Protein AF-W6LGM9-F1 (afdb_monomer_lite)

Sequence (268 aa):
MAEPGPEGAREWGLVGFRFLKLSLGVCRRLAGLRYAAGEWDAGLLSFPPSPCLLLSGIDFQHGKLFAKIGLHVCLGCLSTLDLAQCGLGDDGLIQLAAALEKASVGSPLQICDLLLAANNFGDVKNKSWGALSFLCKALRAPRAPHLRVLDLSHNRFISLRPICALVEMVSSTLRELNLSNISIPERAQEQVLLLTAVMHRQEHRCPTSSGGAQSSSETFPAFEYLDLKAVTDPDERIALPRELSMWLHNQTAIHFVQYLLHTEEGRH

Radius of gyration: 21.05 Å; chains: 1; bounding box: 46×63×75 Å

Secondary structure (DSSP, 8-state):
------------SEEE--S----HHHHHHHHTS--------S-SS--PPP-EEE-TT---TTTHHHHHHTTHHHHTT-SEEE-TT---HHHHHHHHHHHHHHHTSSS-----EEE-TTS----TTS--TTHHHHHHHHTSTTT-TT--EEE-TT-SB--SHHHHHHHHSTT----EEE-TTEE--S-HHHHHHHHHHHHHHHHTT---S----------PPPPSEEEEEEEE-GGG-----HHHHHHHHT-SSEEEEEEE--------

Foldseek 3Di:
DDDDDPPDLDADLEDADELDADDLVRLLVVLVSDHCPDPDDPDDDDDRNQREYHDENYACPLLVSVLSSLNLSPQQRHQYYHHANHLNELVNLQSVLVSLQSNLVPHAGNYAEYHHHQNQYDPVVDVCLCSVVSNLVSCACVRHLRHAYDHHHNHAEHELVSVLVSLLRLRRLHQYYHHHHYEYPDALVSVLSSLVSLVVLQVLQDPPPDDDDDDPRPRHDHHQAAAHAYEDEPVRPHPHDPVSVVVVVPDPRHHHHYHYPPPPPDDD

Structure (mmCIF, N/CA/C/O backbone):
data_AF-W6LGM9-F1
#
_entry.id   AF-W6LGM9-F1
#
loop_
_atom_site.group_PDB
_atom_site.id
_atom_site.type_symbol
_atom_site.label_atom_id
_atom_site.label_alt_id
_atom_site.label_comp_id
_atom_site.label_asym_id
_atom_site.label_entity_id
_atom_site.label_seq_id
_atom_site.pdbx_PDB_ins_code
_atom_site.Cartn_x
_atom_site.Cartn_y
_atom_site.Cartn_z
_atom_site.occupancy
_atom_site.B_iso_or_equiv
_atom_site.auth_seq_id
_atom_site.auth_comp_id
_atom_site.auth_asym_id
_atom_site.auth_atom_id
_atom_site.pdbx_PDB_model_num
ATOM 1 N N . MET A 1 1 ? 19.126 -1.998 -48.798 1.00 37.53 1 MET A N 1
ATOM 2 C CA . MET A 1 1 ? 18.971 -2.530 -47.429 1.00 37.53 1 MET A CA 1
ATOM 3 C C . MET A 1 1 ? 18.110 -1.534 -46.686 1.00 37.53 1 MET A C 1
ATOM 5 O O . MET A 1 1 ? 18.575 -0.431 -46.443 1.00 37.53 1 MET A O 1
ATOM 9 N N . ALA A 1 2 ? 16.831 -1.856 -46.497 1.00 32.03 2 ALA A N 1
ATOM 10 C CA . ALA A 1 2 ? 15.920 -1.033 -45.713 1.00 32.03 2 ALA A CA 1
ATOM 11 C C . ALA A 1 2 ? 16.239 -1.253 -44.232 1.00 32.03 2 ALA A C 1
ATOM 13 O O . ALA A 1 2 ? 16.423 -2.400 -43.819 1.00 32.03 2 ALA A O 1
ATOM 14 N N . GLU A 1 3 ? 16.357 -0.173 -43.464 1.00 31.41 3 GLU A N 1
ATOM 15 C CA . GLU A 1 3 ? 16.446 -0.282 -42.012 1.00 31.41 3 GLU A CA 1
ATOM 16 C C . GLU A 1 3 ? 15.159 -0.920 -41.471 1.00 31.41 3 GLU A C 1
ATOM 18 O O . GLU A 1 3 ? 14.072 -0.600 -41.965 1.00 31.41 3 GLU A O 1
ATOM 23 N N . PRO A 1 4 ? 15.247 -1.831 -40.487 1.00 37.00 4 PRO A N 1
ATOM 24 C CA . PRO A 1 4 ? 14.059 -2.332 -39.822 1.00 37.00 4 PRO A CA 1
ATOM 25 C C . PRO A 1 4 ? 13.396 -1.154 -39.102 1.00 37.00 4 PRO A C 1
ATOM 27 O O . PRO A 1 4 ? 13.955 -0.591 -38.161 1.00 37.00 4 PRO A O 1
ATOM 30 N N . GLY A 1 5 ? 12.210 -0.757 -39.571 1.00 39.84 5 GLY A N 1
ATOM 31 C CA . GLY A 1 5 ? 11.354 0.175 -38.841 1.00 39.84 5 GLY A CA 1
ATOM 32 C C . GLY A 1 5 ? 11.030 -0.374 -37.444 1.00 39.84 5 GLY A C 1
ATOM 33 O O . GLY A 1 5 ? 11.219 -1.568 -37.202 1.00 39.84 5 GLY A O 1
ATOM 34 N N . PRO A 1 6 ? 10.557 0.464 -36.503 1.00 44.81 6 PRO A N 1
ATOM 35 C CA . PRO A 1 6 ? 10.202 0.033 -35.154 1.00 44.81 6 PRO A CA 1
ATOM 36 C C . PRO A 1 6 ? 8.968 -0.882 -35.201 1.00 44.81 6 PRO A C 1
ATOM 38 O O . PRO A 1 6 ? 7.837 -0.464 -34.966 1.00 44.81 6 PRO A O 1
ATOM 41 N N . GLU A 1 7 ? 9.181 -2.147 -35.549 1.00 39.81 7 GLU A N 1
ATOM 42 C CA . GLU A 1 7 ? 8.166 -3.185 -35.542 1.00 39.81 7 GLU A CA 1
ATOM 43 C C . GLU A 1 7 ? 7.716 -3.449 -34.099 1.00 39.81 7 GLU A C 1
ATOM 45 O O . GLU A 1 7 ? 8.447 -3.988 -33.270 1.00 39.81 7 GLU A O 1
ATOM 50 N N . GLY A 1 8 ? 6.460 -3.099 -33.819 1.00 39.19 8 GLY A N 1
ATOM 51 C CA . GLY A 1 8 ? 5.613 -3.909 -32.950 1.00 39.19 8 GLY A CA 1
ATOM 52 C C . GLY A 1 8 ? 5.726 -3.685 -31.444 1.00 39.19 8 GLY A C 1
ATOM 53 O O . GLY A 1 8 ? 5.651 -4.659 -30.691 1.00 39.19 8 GLY A O 1
ATOM 54 N N . ALA A 1 9 ? 5.803 -2.439 -30.969 1.00 40.94 9 ALA A N 1
ATOM 55 C CA . ALA A 1 9 ? 5.349 -2.152 -29.608 1.00 40.94 9 ALA A CA 1
ATOM 56 C C . ALA A 1 9 ? 3.826 -2.365 -29.563 1.00 40.94 9 ALA A C 1
ATOM 58 O O . ALA A 1 9 ? 3.049 -1.471 -29.879 1.00 40.94 9 ALA A O 1
ATOM 59 N N . ARG A 1 10 ? 3.394 -3.596 -29.266 1.00 45.97 10 ARG A N 1
ATOM 60 C CA . ARG A 1 10 ? 1.980 -3.885 -29.017 1.00 45.97 10 ARG A CA 1
ATOM 61 C C . ARG A 1 10 ? 1.541 -3.047 -27.820 1.00 45.97 10 ARG A C 1
ATOM 63 O O . ARG A 1 10 ? 2.229 -3.052 -26.802 1.00 45.97 10 ARG A O 1
ATOM 70 N N . GLU A 1 11 ? 0.428 -2.344 -27.957 1.00 52.09 11 GLU A N 1
ATOM 71 C CA . GLU A 1 11 ? -0.246 -1.638 -26.871 1.00 52.09 11 GLU A CA 1
ATOM 72 C C . GLU A 1 11 ? -0.971 -2.666 -25.993 1.00 52.09 11 GLU A C 1
ATOM 74 O O . GLU A 1 11 ? -1.644 -3.562 -26.506 1.00 52.09 11 GLU A O 1
ATOM 79 N N . TRP A 1 12 ? -0.812 -2.587 -24.670 1.00 53.72 12 TRP A N 1
ATOM 80 C CA . TRP A 1 12 ? -1.510 -3.469 -23.727 1.00 53.72 12 TRP A CA 1
ATOM 81 C C . TRP A 1 12 ? -2.104 -2.612 -22.620 1.00 53.72 12 TRP A C 1
ATOM 83 O O . TRP A 1 12 ? -1.357 -1.946 -21.918 1.00 53.72 12 TRP A O 1
ATOM 93 N N . GLY A 1 13 ? -3.422 -2.666 -22.424 1.00 61.88 13 GLY A N 1
ATOM 94 C CA . GLY A 1 13 ? -4.062 -2.021 -21.269 1.00 61.88 13 GLY A CA 1
ATOM 95 C C . GLY A 1 13 ? -3.980 -2.851 -19.979 1.00 61.88 13 GLY A C 1
ATOM 96 O O . GLY A 1 13 ? -4.045 -2.315 -18.880 1.00 61.88 13 GLY A O 1
ATOM 97 N N . LEU A 1 14 ? -3.798 -4.172 -20.088 1.00 75.50 14 LEU A N 1
ATOM 98 C CA . LEU A 1 14 ? -3.708 -5.083 -18.946 1.00 75.50 14 LEU A CA 1
ATOM 99 C C . LEU A 1 14 ? -2.676 -6.180 -19.213 1.00 75.50 14 LEU A C 1
ATOM 101 O O . LEU A 1 14 ? -2.794 -6.939 -20.175 1.00 75.50 14 LEU A O 1
ATOM 105 N N . VAL A 1 15 ? -1.693 -6.297 -18.322 1.00 78.19 15 VAL A N 1
ATOM 106 C CA . VAL A 1 15 ? -0.705 -7.378 -18.314 1.00 78.19 15 VAL A CA 1
ATOM 107 C C . VAL A 1 15 ? -0.761 -8.061 -16.953 1.00 78.19 15 VAL A C 1
ATOM 109 O O . VAL A 1 15 ? -0.391 -7.478 -15.936 1.00 78.19 15 VAL A O 1
ATOM 112 N N . GLY A 1 16 ? -1.250 -9.301 -16.931 1.00 78.19 16 GLY A N 1
ATOM 113 C CA . GLY A 1 16 ? -1.487 -10.043 -15.697 1.00 78.19 16 GLY A CA 1
ATOM 114 C C . GLY A 1 16 ? -0.841 -11.423 -15.691 1.00 78.19 16 GLY A C 1
ATOM 115 O O . GLY A 1 16 ? -1.081 -12.236 -16.578 1.00 78.19 16 GLY A O 1
ATOM 116 N N . PHE A 1 17 ? -0.069 -11.703 -14.649 1.00 83.12 17 PHE A N 1
ATOM 117 C CA . PHE A 1 17 ? 0.490 -13.004 -14.314 1.00 83.12 17 PHE A CA 1
ATOM 118 C C . PHE A 1 17 ? 0.142 -13.299 -12.859 1.00 83.12 17 PHE A C 1
ATOM 120 O O . PHE A 1 17 ? 0.420 -12.487 -11.981 1.00 83.12 17 PHE A O 1
ATOM 127 N N . ARG A 1 18 ? -0.475 -14.455 -12.599 1.00 84.75 18 ARG A N 1
ATOM 128 C CA . ARG A 1 18 ? -0.884 -14.842 -11.247 1.00 84.75 18 ARG A CA 1
ATOM 129 C C . ARG A 1 18 ? -0.386 -16.230 -10.895 1.00 84.75 18 ARG A C 1
ATOM 131 O O . ARG A 1 18 ? -0.615 -17.154 -11.667 1.00 84.75 18 ARG A O 1
ATOM 138 N N . PHE A 1 19 ? 0.270 -16.370 -9.744 1.00 82.00 19 PHE A N 1
ATOM 139 C CA . PHE A 1 19 ? 0.757 -17.657 -9.222 1.00 82.00 19 PHE A CA 1
ATOM 140 C C . PHE A 1 19 ? 1.695 -18.407 -10.182 1.00 82.00 19 PHE A C 1
ATOM 142 O O . PHE A 1 19 ? 1.717 -19.637 -10.233 1.00 82.00 19 PHE A O 1
ATOM 149 N N . LEU A 1 20 ? 2.478 -17.662 -10.969 1.00 83.38 20 LEU A N 1
ATOM 150 C CA . LEU A 1 20 ? 3.412 -18.217 -11.945 1.00 83.38 20 LEU A CA 1
ATOM 151 C C . LEU A 1 20 ? 4.857 -18.044 -11.483 1.00 83.38 20 LEU A C 1
ATOM 153 O O . LEU A 1 20 ? 5.261 -16.991 -10.998 1.00 83.38 20 LEU A O 1
ATOM 157 N N . LYS A 1 21 ? 5.686 -19.058 -11.733 1.00 82.62 21 LYS A N 1
ATOM 158 C CA . LYS A 1 21 ? 7.141 -18.913 -11.626 1.00 82.62 21 LYS A CA 1
ATOM 159 C C . LYS A 1 21 ? 7.661 -18.192 -12.866 1.00 82.62 21 LYS A C 1
ATOM 161 O O . LYS A 1 21 ? 7.953 -18.823 -13.881 1.00 82.62 21 LYS A O 1
ATOM 166 N N . LEU A 1 22 ? 7.767 -16.868 -12.798 1.00 83.75 22 LEU A N 1
ATOM 167 C CA . LEU A 1 22 ? 8.391 -16.088 -13.862 1.00 83.75 22 LEU A CA 1
ATOM 168 C C . LEU A 1 22 ? 9.913 -16.083 -13.698 1.00 83.75 22 LEU A C 1
ATOM 170 O O . LEU A 1 22 ? 10.443 -15.824 -12.619 1.00 83.75 22 LEU A O 1
ATOM 174 N N . SER A 1 23 ? 10.638 -16.347 -14.785 1.00 85.44 23 SER A N 1
ATOM 175 C CA . SER A 1 23 ? 12.088 -16.158 -14.781 1.00 85.44 23 SER A CA 1
ATOM 176 C C . SER A 1 23 ? 12.427 -14.666 -14.768 1.00 85.44 23 SER A C 1
ATOM 178 O O . SER A 1 23 ? 11.697 -13.843 -15.325 1.00 85.44 23 SER A O 1
ATOM 180 N N . LEU A 1 24 ? 13.590 -14.306 -14.213 1.00 82.00 24 LEU A N 1
ATOM 181 C CA . LEU A 1 24 ? 14.075 -12.919 -14.218 1.00 82.00 24 LEU A CA 1
ATOM 182 C C . LEU A 1 24 ? 14.092 -12.313 -15.633 1.00 82.00 24 LEU A C 1
ATOM 184 O O . LEU A 1 24 ? 13.805 -11.131 -15.804 1.00 82.00 24 LEU A O 1
ATOM 188 N N . GLY A 1 25 ? 14.401 -13.122 -16.653 1.00 84.50 25 GLY A N 1
ATOM 189 C CA . GLY A 1 25 ? 14.380 -12.693 -18.051 1.00 84.50 25 GLY A CA 1
ATOM 190 C C . GLY A 1 25 ? 12.981 -12.322 -18.549 1.00 84.50 25 GLY A C 1
ATOM 191 O O . GLY A 1 25 ? 12.846 -11.339 -19.271 1.00 84.50 25 GLY A O 1
ATOM 192 N N . VAL A 1 26 ? 11.941 -13.059 -18.141 1.00 83.94 26 VAL A N 1
ATOM 193 C CA . VAL A 1 26 ? 10.543 -12.707 -18.446 1.00 83.94 26 VAL A CA 1
ATOM 194 C C . VAL A 1 26 ? 10.179 -11.403 -17.751 1.00 83.94 26 VAL A C 1
ATOM 196 O O . VAL A 1 26 ? 9.753 -10.472 -18.421 1.00 83.94 26 VAL A O 1
ATOM 199 N N . CYS A 1 27 ? 10.438 -11.288 -16.448 1.00 79.56 27 CYS A N 1
ATOM 200 C CA . CYS A 1 27 ? 10.121 -10.077 -15.694 1.00 79.56 27 CYS A CA 1
ATOM 201 C C . CYS A 1 27 ? 10.822 -8.831 -16.260 1.00 79.56 27 CYS A C 1
ATOM 203 O O . CYS A 1 27 ? 10.204 -7.779 -16.376 1.00 79.56 27 CYS A O 1
ATOM 205 N N . ARG A 1 28 ? 12.094 -8.942 -16.668 1.00 81.25 28 ARG A N 1
ATOM 206 C CA . ARG A 1 28 ? 12.822 -7.842 -17.325 1.00 81.25 28 ARG A CA 1
ATOM 207 C C . ARG A 1 28 ? 12.208 -7.447 -18.658 1.00 81.25 28 ARG A C 1
ATOM 209 O O . ARG A 1 28 ? 12.126 -6.262 -18.952 1.00 81.25 28 ARG A O 1
ATOM 216 N N . ARG A 1 29 ? 11.776 -8.425 -19.462 1.00 81.69 29 ARG A N 1
ATOM 217 C CA . ARG A 1 29 ? 11.063 -8.134 -20.711 1.00 81.69 29 ARG A CA 1
ATOM 218 C C . ARG A 1 29 ? 9.752 -7.412 -20.436 1.00 81.69 29 ARG A C 1
ATOM 220 O O . ARG A 1 29 ? 9.481 -6.456 -21.140 1.00 81.69 29 ARG A O 1
ATOM 227 N N . LEU A 1 30 ? 9.011 -7.811 -19.399 1.00 79.25 30 LEU A N 1
ATOM 228 C CA . LEU A 1 30 ? 7.785 -7.126 -18.974 1.00 79.25 30 LEU A CA 1
ATOM 229 C C . LEU A 1 30 ? 8.056 -5.679 -18.552 1.00 79.25 30 LEU A C 1
ATOM 231 O O . LEU A 1 30 ? 7.370 -4.780 -19.016 1.00 79.25 30 LEU A O 1
ATOM 235 N N . ALA A 1 31 ? 9.088 -5.442 -17.739 1.00 73.62 31 ALA A N 1
ATOM 236 C CA . ALA A 1 31 ? 9.483 -4.092 -17.329 1.00 73.62 31 ALA A CA 1
ATOM 237 C C . ALA A 1 31 ? 9.985 -3.226 -18.499 1.00 73.62 31 ALA A C 1
ATOM 239 O O . ALA A 1 31 ? 9.872 -2.004 -18.460 1.00 73.62 31 ALA A O 1
ATOM 240 N N . GLY A 1 32 ? 10.567 -3.863 -19.520 1.00 71.25 32 GLY A N 1
ATOM 241 C CA . GLY A 1 32 ? 11.047 -3.226 -20.743 1.00 71.25 32 GLY A CA 1
ATOM 242 C C . GLY A 1 32 ? 9.985 -3.071 -21.832 1.00 71.25 32 GLY A C 1
ATOM 243 O O . GLY A 1 32 ? 10.299 -2.502 -22.879 1.00 71.25 32 GLY A O 1
ATOM 244 N N . LEU A 1 33 ? 8.755 -3.557 -21.617 1.00 68.94 33 LEU A N 1
ATOM 245 C CA . LEU A 1 33 ? 7.642 -3.240 -22.504 1.00 68.94 33 LEU A CA 1
ATOM 246 C C . LEU A 1 33 ? 7.440 -1.727 -22.447 1.00 68.94 33 LEU A C 1
ATOM 248 O O . LEU A 1 33 ? 7.105 -1.164 -21.406 1.00 68.94 33 LEU A O 1
ATOM 252 N N . ARG A 1 34 ? 7.705 -1.056 -23.570 1.00 56.47 34 ARG A N 1
ATOM 253 C CA . ARG A 1 34 ? 7.441 0.372 -23.691 1.00 56.47 34 ARG A CA 1
ATOM 254 C C . ARG A 1 34 ? 5.939 0.576 -23.650 1.00 56.47 34 ARG A C 1
ATOM 256 O O . ARG A 1 34 ? 5.227 0.086 -24.523 1.00 56.47 34 ARG A O 1
ATOM 263 N N . TYR A 1 35 ? 5.487 1.319 -22.650 1.00 56.69 35 TYR A N 1
ATOM 264 C CA . TYR A 1 35 ? 4.138 1.840 -22.651 1.00 56.69 35 TYR A CA 1
ATOM 265 C C . TYR A 1 35 ? 4.089 2.974 -23.670 1.00 56.69 35 TYR A C 1
ATOM 267 O O . TYR A 1 35 ? 4.738 4.005 -23.482 1.00 56.69 35 TYR A O 1
ATOM 275 N N . ALA A 1 36 ? 3.384 2.769 -24.779 1.00 48.59 36 ALA A N 1
ATOM 276 C CA . ALA A 1 36 ? 3.017 3.868 -25.652 1.00 48.59 36 ALA A CA 1
ATOM 277 C C . ALA A 1 36 ? 1.956 4.683 -24.905 1.00 48.59 36 ALA A C 1
ATOM 279 O O . ALA A 1 36 ? 0.758 4.449 -25.028 1.00 48.59 36 ALA A O 1
ATOM 280 N N . ALA A 1 37 ? 2.401 5.616 -24.065 1.00 47.34 37 ALA A N 1
ATOM 281 C CA . ALA A 1 37 ? 1.569 6.748 -23.706 1.00 47.34 37 ALA A CA 1
ATOM 282 C C . ALA A 1 37 ? 1.428 7.571 -24.992 1.00 47.34 37 ALA A C 1
ATOM 284 O O . ALA A 1 37 ? 2.244 8.450 -25.254 1.00 47.34 37 ALA A O 1
ATOM 285 N N . GLY A 1 38 ? 0.495 7.183 -25.867 1.00 44.53 38 GLY A N 1
ATOM 286 C CA . GLY A 1 38 ? 0.174 7.971 -27.050 1.00 44.53 38 GLY A CA 1
ATOM 287 C C . GLY A 1 38 ? -0.131 9.408 -26.633 1.00 44.53 38 GLY A C 1
ATOM 288 O O . GLY A 1 38 ? -0.677 9.641 -25.556 1.00 44.53 38 GLY A O 1
ATOM 289 N N . GLU A 1 39 ? 0.241 10.386 -27.450 1.00 41.91 39 GLU A N 1
ATOM 290 C CA . GLU A 1 39 ? -0.412 11.690 -27.388 1.00 41.91 39 GLU A CA 1
ATOM 291 C C . GLU A 1 39 ? -1.863 11.456 -27.824 1.00 41.91 39 GLU A C 1
ATOM 293 O O . GLU A 1 39 ? -2.139 11.215 -28.997 1.00 41.91 39 GLU A O 1
ATOM 298 N N . TRP A 1 40 ? -2.784 11.394 -26.860 1.00 49.19 40 TRP A N 1
ATOM 299 C CA . TRP A 1 40 ? -4.199 11.176 -27.147 1.00 49.19 40 TRP A CA 1
ATOM 300 C C . TRP A 1 40 ? -4.814 12.522 -27.522 1.00 49.19 40 TRP A C 1
ATOM 302 O O . TRP A 1 40 ? -5.156 13.324 -26.651 1.00 49.19 40 TRP A O 1
ATOM 312 N N . ASP A 1 41 ? -4.930 12.773 -28.826 1.00 37.41 41 ASP A N 1
ATOM 313 C CA . ASP A 1 41 ? -5.750 13.860 -29.352 1.00 37.41 41 ASP A CA 1
ATOM 314 C C . ASP A 1 41 ? -7.188 13.695 -28.836 1.00 37.41 41 ASP A C 1
ATOM 316 O O . ASP A 1 41 ? -7.787 12.622 -28.919 1.00 37.41 41 ASP A O 1
ATOM 320 N N . ALA A 1 42 ? -7.738 14.767 -28.267 1.00 39.53 42 ALA A N 1
ATOM 321 C CA . ALA A 1 42 ? -8.967 14.798 -27.467 1.00 39.53 42 ALA A CA 1
ATOM 322 C C . ALA A 1 42 ? -10.279 14.570 -28.257 1.00 39.53 42 ALA A C 1
ATOM 324 O O . ALA A 1 42 ? -11.339 15.078 -27.885 1.00 39.53 42 ALA A O 1
ATOM 325 N N . GLY A 1 43 ? -10.239 13.819 -29.355 1.00 40.78 43 GLY A N 1
ATOM 326 C CA . GLY A 1 43 ? -11.367 13.592 -30.244 1.00 40.78 43 GLY A CA 1
ATOM 327 C C . GLY A 1 43 ? -11.565 12.114 -30.544 1.00 40.78 43 GLY A C 1
ATOM 328 O O . GLY A 1 43 ? -10.843 11.556 -31.356 1.00 40.78 43 GLY A O 1
ATOM 329 N N . LEU A 1 44 ? -12.639 11.554 -29.979 1.00 37.88 44 LEU A N 1
ATOM 330 C CA . LEU A 1 44 ? -13.317 10.306 -30.367 1.00 37.88 44 LEU A CA 1
ATOM 331 C C . LEU A 1 44 ? -12.829 8.986 -29.726 1.00 37.88 44 LEU A C 1
ATOM 333 O O . LEU A 1 44 ? -11.856 8.373 -30.136 1.00 37.88 44 LEU A O 1
ATOM 337 N N . LEU A 1 45 ? -13.710 8.494 -28.840 1.00 39.53 45 LEU A N 1
ATOM 338 C CA . LEU A 1 45 ? -14.049 7.090 -28.556 1.00 39.53 45 LEU A CA 1
ATOM 339 C C . LEU A 1 45 ? -13.082 6.240 -27.702 1.00 39.53 45 LEU A C 1
ATOM 341 O O . LEU A 1 45 ? -12.012 5.829 -28.124 1.00 39.53 45 LEU A O 1
ATOM 345 N N . SER A 1 46 ? -13.618 5.860 -26.531 1.00 39.78 46 SER A N 1
ATOM 346 C CA . SER A 1 46 ? -13.201 4.802 -25.593 1.00 39.78 46 SER A CA 1
ATOM 347 C C . SER A 1 46 ? -11.800 4.908 -24.986 1.00 39.78 46 SER A C 1
ATOM 349 O O . SER A 1 46 ? -10.794 4.699 -25.651 1.00 39.78 46 SER A O 1
ATOM 351 N N . PHE A 1 47 ? -11.773 5.140 -23.669 1.00 39.50 47 PHE A N 1
ATOM 352 C CA . PHE A 1 47 ? -10.599 4.963 -22.818 1.00 39.50 47 PHE A CA 1
ATOM 353 C C . PHE A 1 47 ? -9.895 3.633 -23.151 1.00 39.50 47 PHE A C 1
ATOM 355 O O . PHE A 1 47 ? -10.541 2.583 -23.040 1.00 39.50 47 PHE A O 1
ATOM 362 N N . PRO A 1 48 ? -8.597 3.617 -23.508 1.00 48.28 48 PRO A N 1
ATOM 363 C CA . PRO A 1 48 ? -7.825 2.392 -23.348 1.00 48.28 48 PRO A CA 1
ATOM 364 C C . PRO A 1 48 ? -7.867 1.997 -21.858 1.00 48.28 48 PRO A C 1
ATOM 366 O O . PRO A 1 48 ? -7.964 2.881 -20.999 1.00 48.28 48 PRO A O 1
ATOM 369 N N . PRO A 1 49 ? -7.805 0.698 -21.511 1.00 58.41 49 PRO A N 1
ATOM 370 C CA . PRO A 1 49 ? -7.713 0.298 -20.115 1.00 58.41 49 PRO A CA 1
ATOM 371 C C . PRO A 1 49 ? -6.480 0.976 -19.526 1.00 58.41 49 PRO A C 1
ATOM 373 O O . PRO A 1 49 ? -5.387 0.860 -20.086 1.00 58.41 49 PRO A O 1
ATOM 376 N N . SER A 1 50 ? -6.668 1.722 -18.441 1.00 77.31 50 SER A N 1
ATOM 377 C CA . SER A 1 50 ? -5.556 2.307 -17.710 1.00 77.31 50 SER A CA 1
ATOM 378 C C . SER A 1 50 ? -4.526 1.202 -17.414 1.00 77.31 50 SER A C 1
ATOM 380 O O . SER A 1 50 ? -4.932 0.096 -17.056 1.00 77.31 50 SER A O 1
ATOM 382 N N . PRO A 1 51 ? -3.222 1.447 -17.621 1.00 86.06 51 PRO A N 1
ATOM 383 C CA . PRO A 1 51 ? -2.187 0.419 -17.529 1.00 86.06 51 PRO A CA 1
ATOM 384 C C . PRO A 1 51 ? -2.205 -0.344 -16.212 1.00 86.06 51 PRO A C 1
ATOM 386 O O . PRO A 1 51 ? -1.828 0.172 -15.155 1.00 86.06 51 PRO A O 1
ATOM 389 N N . CYS A 1 52 ? -2.537 -1.622 -16.310 1.00 88.69 52 CYS A N 1
ATOM 390 C CA . CYS A 1 52 ? -2.562 -2.524 -15.174 1.00 88.69 52 CYS A CA 1
ATOM 391 C C . CYS A 1 52 ? -1.430 -3.546 -15.284 1.00 88.69 52 CYS A C 1
ATOM 393 O O . CYS A 1 52 ? -1.359 -4.304 -16.256 1.00 88.69 52 CYS A O 1
ATOM 395 N N . LEU A 1 53 ? -0.586 -3.619 -14.255 1.00 90.75 53 LEU A N 1
ATOM 396 C CA . LEU A 1 53 ? 0.401 -4.680 -14.084 1.00 90.75 53 LEU A CA 1
ATOM 397 C C . LEU A 1 53 ? 0.017 -5.533 -12.877 1.00 90.75 53 LEU A C 1
ATOM 399 O O . LEU A 1 53 ? 0.147 -5.101 -11.731 1.00 90.75 53 LEU A O 1
ATOM 403 N N . LEU A 1 54 ? -0.441 -6.756 -13.140 1.00 92.62 54 LEU A N 1
ATOM 404 C CA . LEU A 1 54 ? -0.818 -7.708 -12.100 1.00 92.62 54 LEU A CA 1
ATOM 405 C C . LEU A 1 54 ? 0.229 -8.813 -12.024 1.00 92.62 54 LEU A C 1
ATOM 407 O O . LEU A 1 54 ? 0.407 -9.558 -12.981 1.00 92.62 54 LEU A O 1
ATOM 411 N N . LEU A 1 55 ? 0.929 -8.921 -10.901 1.00 92.62 55 LEU A N 1
ATOM 412 C CA . LEU A 1 55 ? 1.996 -9.897 -10.663 1.00 92.62 55 LEU A CA 1
ATOM 413 C C . LEU A 1 55 ? 1.742 -10.725 -9.396 1.00 92.62 55 LEU A C 1
ATOM 415 O O . LEU A 1 55 ? 2.682 -11.260 -8.813 1.00 92.62 55 LEU A O 1
ATOM 419 N N . SER A 1 56 ? 0.485 -10.821 -8.956 1.00 93.31 56 SER A N 1
ATOM 420 C CA . SER A 1 56 ? 0.130 -11.488 -7.705 1.00 93.31 56 SER A CA 1
ATOM 421 C C . SER A 1 56 ? 0.621 -12.945 -7.642 1.00 93.31 56 SER A C 1
ATOM 423 O O . SER A 1 56 ? 0.533 -13.701 -8.609 1.00 93.31 56 SER A O 1
ATOM 425 N N . GLY A 1 57 ? 1.148 -13.373 -6.496 1.00 90.94 57 GLY A N 1
ATOM 426 C CA . GLY A 1 57 ? 1.623 -14.742 -6.284 1.00 90.94 57 GLY A CA 1
ATOM 427 C C . GLY A 1 57 ? 2.980 -15.052 -6.925 1.00 90.94 57 GLY A C 1
ATOM 428 O O . GLY A 1 57 ? 3.378 -16.217 -6.965 1.00 90.94 57 GLY A O 1
ATOM 429 N N . ILE A 1 58 ? 3.683 -14.052 -7.466 1.00 91.12 58 ILE A N 1
ATOM 430 C CA . ILE A 1 58 ? 5.040 -14.215 -8.001 1.00 91.12 58 ILE A CA 1
ATOM 431 C C . ILE A 1 58 ? 6.041 -13.976 -6.876 1.00 91.12 58 ILE A C 1
ATOM 433 O O . ILE A 1 58 ? 6.094 -12.892 -6.318 1.00 91.12 58 ILE A O 1
ATOM 437 N N . ASP A 1 59 ? 6.886 -14.958 -6.575 1.00 90.25 59 ASP A N 1
ATOM 438 C CA . ASP A 1 59 ? 7.908 -14.812 -5.534 1.00 90.25 59 ASP A CA 1
ATOM 439 C C . ASP A 1 59 ? 9.052 -13.881 -5.979 1.00 90.25 59 ASP A C 1
ATOM 441 O O . ASP A 1 59 ? 9.851 -14.218 -6.858 1.00 90.25 59 ASP A O 1
ATOM 445 N N . PHE A 1 60 ? 9.162 -12.712 -5.341 1.00 87.56 60 PHE A N 1
ATOM 446 C CA . PHE A 1 60 ? 10.244 -11.746 -5.567 1.00 87.56 60 PHE A CA 1
ATOM 447 C C . PHE A 1 60 ? 11.454 -11.943 -4.644 1.00 87.56 60 PHE A C 1
ATOM 449 O O . PHE A 1 60 ? 12.380 -11.120 -4.665 1.00 87.56 60 PHE A O 1
ATOM 456 N N . GLN A 1 61 ? 11.485 -13.030 -3.869 1.00 88.19 61 GLN A N 1
ATOM 457 C CA . GLN A 1 61 ? 12.581 -13.410 -2.981 1.00 88.19 61 GLN A CA 1
ATOM 458 C C . GLN A 1 61 ? 12.942 -12.298 -1.990 1.00 88.19 61 GLN A C 1
ATOM 460 O O . GLN A 1 61 ? 14.106 -11.892 -1.910 1.00 88.19 61 GLN A O 1
ATOM 465 N N . HIS A 1 62 ? 11.953 -11.789 -1.252 1.00 84.12 62 HIS A N 1
ATOM 466 C CA . HIS A 1 62 ? 12.123 -10.686 -0.299 1.00 84.12 62 HIS A CA 1
ATOM 467 C C . HIS A 1 62 ? 12.685 -9.416 -0.966 1.00 84.12 62 HIS A C 1
ATOM 469 O O . HIS A 1 62 ? 13.626 -8.793 -0.484 1.00 84.12 62 HIS A O 1
ATOM 475 N N . GLY A 1 63 ? 12.192 -9.087 -2.166 1.00 81.12 63 GLY A N 1
ATOM 476 C CA . GLY A 1 63 ? 12.605 -7.888 -2.903 1.00 81.12 63 GLY A CA 1
ATOM 477 C C . GLY A 1 63 ? 13.898 -8.000 -3.715 1.00 81.12 63 GLY A C 1
ATOM 478 O O . GLY A 1 63 ? 14.167 -7.135 -4.552 1.00 81.12 63 GLY A O 1
ATOM 479 N N . LYS A 1 64 ? 14.687 -9.071 -3.556 1.00 84.94 64 LYS A N 1
ATOM 480 C CA . LYS A 1 64 ? 15.960 -9.253 -4.285 1.00 84.94 64 LYS A CA 1
ATOM 481 C C . LYS A 1 64 ? 15.780 -9.278 -5.799 1.00 84.94 64 LYS A C 1
ATOM 483 O O . LYS A 1 64 ? 16.649 -8.806 -6.537 1.00 84.94 64 LYS A O 1
ATOM 488 N N . LEU A 1 65 ? 14.675 -9.851 -6.274 1.00 83.38 65 LEU A N 1
ATOM 489 C CA . LEU A 1 65 ? 14.352 -9.856 -7.697 1.00 83.38 65 LEU A CA 1
ATOM 490 C C . LEU A 1 65 ? 13.767 -8.518 -8.142 1.00 83.38 65 LEU A C 1
ATOM 492 O O . LEU A 1 65 ? 14.072 -8.082 -9.247 1.00 83.38 65 LEU A O 1
ATOM 496 N N . PHE A 1 66 ? 13.017 -7.831 -7.279 1.00 80.69 66 PHE A N 1
ATOM 497 C CA . PHE A 1 66 ? 12.345 -6.572 -7.607 1.00 80.69 66 PHE A CA 1
ATOM 498 C C . PHE A 1 66 ? 13.324 -5.523 -8.160 1.00 80.69 66 PHE A C 1
ATOM 500 O O . PHE A 1 66 ? 13.130 -4.999 -9.260 1.00 80.69 66 PHE A O 1
ATOM 507 N N . ALA A 1 67 ? 14.451 -5.313 -7.472 1.00 80.38 67 ALA A N 1
ATOM 508 C CA . ALA A 1 67 ? 15.500 -4.393 -7.916 1.00 80.38 67 ALA A CA 1
ATOM 509 C C . ALA A 1 67 ? 16.122 -4.792 -9.272 1.00 80.38 67 ALA A C 1
ATOM 511 O O . ALA A 1 67 ? 16.458 -3.938 -10.091 1.00 80.38 67 ALA A O 1
ATOM 512 N N . LYS A 1 68 ? 16.249 -6.098 -9.544 1.00 85.56 68 LYS A N 1
ATOM 513 C CA . LYS A 1 68 ? 16.875 -6.634 -10.769 1.00 85.56 68 LYS A CA 1
ATOM 514 C C . LYS A 1 68 ? 15.961 -6.613 -11.989 1.00 85.56 68 LYS A C 1
ATOM 516 O O . LYS A 1 68 ? 16.464 -6.717 -13.113 1.00 85.56 68 LYS A O 1
ATOM 521 N N . ILE A 1 69 ? 14.650 -6.566 -11.767 1.00 83.94 69 ILE A N 1
ATOM 522 C CA . ILE A 1 69 ? 13.635 -6.571 -12.821 1.00 83.94 69 ILE A CA 1
ATOM 523 C C . ILE A 1 69 ? 13.565 -5.207 -13.503 1.00 83.94 69 ILE A C 1
ATOM 525 O O . ILE A 1 69 ? 13.347 -5.151 -14.707 1.00 83.94 69 ILE A O 1
ATOM 529 N N . GLY A 1 70 ? 13.822 -4.126 -12.761 1.00 83.56 70 GLY A N 1
ATOM 530 C CA . GLY A 1 70 ? 13.806 -2.775 -13.317 1.00 83.56 70 GLY A CA 1
ATOM 531 C C . GLY A 1 70 ? 12.397 -2.208 -13.493 1.00 83.56 70 GLY A C 1
ATOM 532 O O . GLY A 1 70 ? 12.192 -1.379 -14.371 1.00 83.56 70 GLY A O 1
ATOM 533 N N . LEU A 1 71 ? 11.436 -2.611 -12.648 1.00 83.38 71 LEU A N 1
ATOM 534 C CA . LEU A 1 71 ? 10.032 -2.180 -12.751 1.00 83.38 71 LEU A CA 1
ATOM 535 C C . LEU A 1 71 ? 9.850 -0.656 -12.764 1.00 83.38 71 LEU A C 1
ATOM 537 O O . LEU A 1 71 ? 8.921 -0.175 -13.401 1.00 83.38 71 LEU A O 1
ATOM 541 N N . HIS A 1 72 ? 10.762 0.107 -12.151 1.00 84.94 72 HIS A N 1
ATOM 542 C CA . HIS A 1 72 ? 10.752 1.577 -12.166 1.00 84.94 72 HIS A CA 1
ATOM 543 C C . HIS A 1 72 ? 10.594 2.205 -13.562 1.00 84.94 72 HIS A C 1
ATOM 545 O O . HIS A 1 72 ? 10.094 3.318 -13.655 1.00 84.94 72 HIS A O 1
ATOM 551 N N . VAL A 1 73 ? 10.993 1.508 -14.634 1.00 86.00 73 VAL A N 1
ATOM 552 C CA . VAL A 1 73 ? 10.844 1.984 -16.020 1.00 86.00 73 VAL A CA 1
ATOM 553 C C . VAL A 1 73 ? 9.373 2.108 -16.433 1.00 86.00 73 VAL A C 1
ATOM 555 O O . VAL A 1 73 ? 9.034 3.005 -17.196 1.00 86.00 73 VAL A O 1
ATOM 558 N N . CYS A 1 74 ? 8.498 1.243 -15.914 1.00 85.62 74 CYS A N 1
ATOM 559 C CA . CYS A 1 74 ? 7.070 1.248 -16.237 1.00 85.62 74 CYS A CA 1
ATOM 560 C C . CYS A 1 74 ? 6.200 1.882 -15.141 1.00 85.62 74 CYS A C 1
ATOM 562 O O . CYS A 1 74 ? 5.128 2.384 -15.451 1.00 85.62 74 CYS A O 1
ATOM 564 N N . LEU A 1 75 ? 6.660 1.947 -13.882 1.00 89.38 75 LEU A N 1
ATOM 565 C CA . LEU A 1 75 ? 5.855 2.452 -12.753 1.00 89.38 75 LEU A CA 1
ATOM 566 C C . LEU A 1 75 ? 5.259 3.852 -12.975 1.00 89.38 75 LEU A C 1
ATOM 568 O O . LEU A 1 75 ? 4.171 4.121 -12.481 1.00 89.38 75 LEU A O 1
ATOM 572 N N . GLY A 1 76 ? 5.948 4.731 -13.711 1.00 87.94 76 GLY A N 1
ATOM 573 C CA . GLY A 1 76 ? 5.487 6.103 -13.945 1.00 87.94 76 GLY A CA 1
ATOM 574 C C . GLY A 1 76 ? 4.198 6.195 -14.762 1.00 87.94 76 GLY A C 1
ATOM 575 O O . GLY A 1 76 ? 3.450 7.152 -14.601 1.00 87.94 76 GLY A O 1
ATOM 576 N N . CYS A 1 77 ? 3.917 5.193 -15.600 1.00 87.94 77 CYS A N 1
ATOM 577 C CA . CYS A 1 77 ? 2.710 5.165 -16.420 1.00 87.94 77 CYS A CA 1
ATOM 578 C C . CYS A 1 77 ? 1.597 4.294 -15.839 1.00 87.94 77 CYS A C 1
ATOM 580 O O . CYS A 1 77 ? 0.466 4.492 -16.250 1.00 87.94 77 CYS A O 1
ATOM 582 N N . LEU A 1 78 ? 1.885 3.372 -14.908 1.00 90.38 78 LEU A N 1
ATOM 583 C CA . LEU A 1 78 ? 0.899 2.415 -14.392 1.00 90.38 78 LEU A CA 1
ATOM 584 C C . LEU A 1 78 ? -0.217 3.091 -13.595 1.00 90.38 78 LEU A C 1
ATOM 586 O O . LEU A 1 78 ? 0.066 3.903 -12.721 1.00 90.38 78 LEU A O 1
ATOM 590 N N . SER A 1 79 ? -1.459 2.658 -13.820 1.00 92.06 79 SER A N 1
ATOM 591 C CA . SER A 1 79 ? -2.607 2.996 -12.977 1.00 92.06 79 SER A CA 1
ATOM 592 C C . SER A 1 79 ? -2.849 1.967 -11.886 1.00 92.06 79 SER A C 1
ATOM 594 O O . SER A 1 79 ? -3.258 2.326 -10.788 1.00 92.06 79 SER A O 1
ATOM 596 N N . THR A 1 80 ? -2.591 0.691 -12.161 1.00 93.94 80 THR A N 1
ATOM 597 C CA . THR A 1 80 ? -2.817 -0.381 -11.190 1.00 93.94 80 THR A CA 1
ATOM 598 C C . THR A 1 80 ? -1.584 -1.255 -11.102 1.00 93.94 80 THR A C 1
ATOM 600 O O . THR A 1 80 ? -1.086 -1.760 -12.112 1.00 93.94 80 THR A O 1
ATOM 603 N N . LEU A 1 81 ? -1.107 -1.455 -9.879 1.00 95.31 81 LEU A N 1
ATOM 604 C CA . LEU A 1 81 ? -0.013 -2.361 -9.571 1.00 95.31 81 LEU A CA 1
ATOM 605 C C . LEU A 1 81 ? -0.472 -3.353 -8.505 1.00 95.31 81 LEU A C 1
ATOM 607 O O . LEU A 1 81 ? -0.655 -2.990 -7.344 1.00 95.31 81 LEU A O 1
ATOM 611 N N . ASP A 1 82 ? -0.620 -4.612 -8.906 1.00 96.06 82 ASP A N 1
ATOM 612 C CA . ASP A 1 82 ? -0.963 -5.714 -8.009 1.00 96.06 82 ASP A CA 1
ATOM 613 C C . ASP A 1 82 ? 0.270 -6.588 -7.776 1.00 96.06 82 ASP A C 1
ATOM 615 O O . ASP A 1 82 ? 0.741 -7.288 -8.674 1.00 96.06 82 ASP A O 1
ATOM 619 N N . LEU A 1 83 ? 0.802 -6.526 -6.558 1.00 96.19 83 LEU A N 1
ATOM 620 C CA . LEU A 1 83 ? 1.893 -7.360 -6.064 1.00 96.19 83 LEU A CA 1
ATOM 621 C C . LEU A 1 83 ? 1.429 -8.175 -4.849 1.00 96.19 83 LEU A C 1
ATOM 623 O O . LEU A 1 83 ? 2.221 -8.414 -3.937 1.00 96.19 83 LEU A O 1
ATOM 627 N N . ALA A 1 84 ? 0.157 -8.570 -4.774 1.00 96.38 84 ALA A N 1
ATOM 628 C CA . ALA A 1 84 ? -0.325 -9.363 -3.648 1.00 96.38 84 ALA A CA 1
ATOM 629 C C . ALA A 1 84 ? 0.344 -10.750 -3.613 1.00 96.38 84 ALA A C 1
ATOM 631 O O . ALA A 1 84 ? 0.502 -11.380 -4.653 1.00 96.38 84 ALA A O 1
ATOM 632 N N . GLN A 1 85 ? 0.689 -11.275 -2.434 1.00 95.50 85 GLN A N 1
ATOM 633 C CA . GLN A 1 85 ? 1.299 -12.610 -2.267 1.00 95.50 85 GLN A CA 1
ATOM 634 C C . GLN A 1 85 ? 2.645 -12.782 -2.989 1.00 95.50 85 GLN A C 1
ATOM 636 O O . GLN A 1 85 ? 2.990 -13.864 -3.459 1.00 95.50 85 GLN A O 1
ATOM 641 N N . CYS A 1 86 ? 3.425 -11.708 -3.069 1.00 94.81 86 CYS A N 1
ATOM 642 C CA . CYS A 1 86 ? 4.688 -11.670 -3.801 1.00 94.81 86 CYS A CA 1
ATOM 643 C C . CYS A 1 86 ? 5.931 -11.950 -2.940 1.00 94.81 86 CYS A C 1
ATOM 645 O O . CYS A 1 86 ? 7.059 -11.927 -3.440 1.00 94.81 86 CYS A O 1
ATOM 647 N N . GLY A 1 87 ? 5.746 -12.176 -1.634 1.00 92.38 87 GLY A N 1
ATOM 648 C CA . GLY A 1 87 ? 6.843 -12.428 -0.698 1.00 92.38 87 GLY A CA 1
ATOM 649 C C . GLY A 1 87 ? 7.858 -11.282 -0.652 1.00 92.38 87 GLY A C 1
ATOM 650 O O . GLY A 1 87 ? 9.063 -11.532 -0.609 1.00 92.38 87 GLY A O 1
ATOM 651 N N . LEU A 1 88 ? 7.396 -10.028 -0.735 1.00 92.44 88 LEU A N 1
ATOM 652 C CA . LEU A 1 88 ? 8.275 -8.856 -0.799 1.00 92.44 88 LEU A CA 1
ATOM 653 C C . LEU A 1 88 ? 9.061 -8.623 0.499 1.00 92.44 88 LEU A C 1
ATOM 655 O O . LEU A 1 88 ? 10.240 -8.275 0.425 1.00 92.44 88 LEU A O 1
ATOM 659 N N . GLY A 1 89 ? 8.436 -8.805 1.665 1.00 92.25 89 GLY A N 1
ATOM 660 C CA . GLY A 1 89 ? 9.011 -8.404 2.952 1.00 92.25 89 GLY A CA 1
ATOM 661 C C . GLY A 1 89 ? 9.377 -6.912 3.013 1.00 92.25 89 GLY A C 1
ATOM 662 O O . GLY A 1 89 ? 9.066 -6.130 2.110 1.00 92.25 89 GLY A O 1
ATOM 663 N N . ASP A 1 90 ? 10.067 -6.512 4.080 1.00 91.56 90 ASP A N 1
ATOM 664 C CA . ASP A 1 90 ? 10.455 -5.109 4.296 1.00 91.56 90 ASP A CA 1
ATOM 665 C C . ASP A 1 90 ? 11.476 -4.614 3.265 1.00 91.56 90 ASP A C 1
ATOM 667 O O . ASP A 1 90 ? 11.360 -3.496 2.762 1.00 91.56 90 ASP A O 1
ATOM 671 N N . ASP A 1 91 ? 12.440 -5.458 2.888 1.00 91.06 91 ASP A N 1
ATOM 672 C CA . ASP A 1 91 ? 13.433 -5.120 1.866 1.00 91.06 91 ASP A CA 1
ATOM 673 C C . ASP A 1 91 ? 12.763 -4.860 0.511 1.00 91.06 91 ASP A C 1
ATOM 675 O O . ASP A 1 91 ? 13.062 -3.867 -0.155 1.00 91.06 91 ASP A O 1
ATOM 679 N N . GLY A 1 92 ? 11.811 -5.707 0.105 1.00 92.44 92 GLY A N 1
ATOM 680 C CA . GLY A 1 92 ? 11.040 -5.500 -1.119 1.00 92.44 92 GLY A CA 1
ATOM 681 C C . GLY A 1 92 ? 10.176 -4.250 -1.074 1.00 92.44 92 GLY A C 1
ATOM 682 O O . GLY A 1 92 ? 10.093 -3.548 -2.081 1.00 92.44 92 GLY A O 1
ATOM 683 N N . LEU A 1 93 ? 9.607 -3.922 0.086 1.00 92.88 93 LEU A N 1
ATOM 684 C CA . LEU A 1 93 ? 8.846 -2.691 0.284 1.00 92.88 93 LEU A CA 1
ATOM 685 C C . LEU A 1 93 ? 9.724 -1.440 0.129 1.00 92.88 93 LEU A C 1
ATOM 687 O O . LEU A 1 93 ? 9.329 -0.491 -0.548 1.00 92.88 93 LEU A O 1
ATOM 691 N N . ILE A 1 94 ? 10.943 -1.455 0.680 1.00 92.44 94 ILE A N 1
ATOM 692 C CA . ILE A 1 94 ? 11.928 -0.371 0.522 1.00 92.44 94 ILE A CA 1
ATOM 693 C C . ILE A 1 94 ? 12.343 -0.228 -0.948 1.00 92.44 94 ILE A C 1
ATOM 695 O O . ILE A 1 94 ? 12.407 0.887 -1.468 1.00 92.44 94 ILE A O 1
ATOM 699 N N . GLN A 1 95 ? 12.597 -1.342 -1.641 1.00 93.12 95 GLN A N 1
ATOM 700 C CA . GLN A 1 95 ? 12.944 -1.320 -3.066 1.00 93.12 95 GLN A CA 1
ATOM 701 C C . GLN A 1 95 ? 11.788 -0.810 -3.934 1.00 93.12 95 GLN A C 1
ATOM 703 O O . GLN A 1 95 ? 12.021 -0.051 -4.876 1.00 93.12 95 GLN A O 1
ATOM 708 N N . LEU A 1 96 ? 10.546 -1.181 -3.611 1.00 94.69 96 LEU A N 1
ATOM 709 C CA . LEU A 1 96 ? 9.350 -0.653 -4.264 1.00 94.69 96 LEU A CA 1
ATOM 710 C C . LEU A 1 96 ? 9.229 0.856 -4.044 1.00 94.69 96 LEU A C 1
ATOM 712 O O . LEU A 1 96 ? 9.049 1.592 -5.011 1.00 94.69 96 LEU A O 1
ATOM 716 N N . ALA A 1 97 ? 9.394 1.325 -2.807 1.00 93.94 97 ALA A N 1
ATOM 717 C CA . ALA A 1 97 ? 9.371 2.748 -2.491 1.00 93.94 97 ALA A CA 1
ATOM 718 C C . ALA A 1 97 ? 10.428 3.523 -3.294 1.00 93.94 97 ALA A C 1
ATOM 720 O O . ALA A 1 97 ? 10.098 4.506 -3.952 1.00 93.94 97 ALA A O 1
ATOM 721 N N . ALA A 1 98 ? 11.674 3.042 -3.326 1.00 93.38 98 ALA A N 1
ATOM 722 C CA . ALA A 1 98 ? 12.747 3.659 -4.107 1.00 93.38 98 ALA A CA 1
ATOM 723 C C . ALA A 1 98 ? 12.454 3.659 -5.619 1.00 93.38 98 ALA A C 1
ATOM 725 O O . ALA A 1 98 ? 12.760 4.625 -6.320 1.00 93.38 98 ALA A O 1
ATOM 726 N N . ALA A 1 99 ? 11.839 2.592 -6.134 1.00 93.62 99 ALA A N 1
ATOM 727 C CA . ALA A 1 99 ? 11.435 2.505 -7.532 1.00 93.62 99 ALA A CA 1
ATOM 728 C C . ALA A 1 99 ? 10.316 3.501 -7.878 1.00 93.62 99 ALA A C 1
ATOM 730 O O . ALA A 1 99 ? 10.391 4.131 -8.931 1.00 93.62 99 ALA A O 1
ATOM 731 N N . LEU A 1 100 ? 9.327 3.672 -6.996 1.00 94.06 100 LEU A N 1
ATOM 732 C CA . LEU A 1 100 ? 8.265 4.674 -7.129 1.00 94.06 100 LEU A CA 1
ATOM 733 C C . LEU A 1 100 ? 8.835 6.094 -7.067 1.00 94.06 100 LEU A C 1
ATOM 735 O O . LEU A 1 100 ? 8.513 6.918 -7.917 1.00 94.06 100 LEU A O 1
ATOM 739 N N . GLU A 1 101 ? 9.742 6.373 -6.124 1.00 93.38 101 GLU A N 1
ATOM 740 C CA . GLU A 1 101 ? 10.419 7.671 -6.051 1.00 93.38 101 GLU A CA 1
ATOM 741 C C . GLU A 1 101 ? 11.172 7.970 -7.348 1.00 93.38 101 GLU A C 1
ATOM 743 O O . GLU A 1 101 ? 11.006 9.049 -7.913 1.00 93.38 101 GLU A O 1
ATOM 748 N N . LYS A 1 102 ? 11.942 7.003 -7.862 1.00 92.94 102 LYS A N 1
ATOM 749 C CA . LYS A 1 102 ? 12.676 7.143 -9.124 1.00 92.94 102 LYS A CA 1
ATOM 750 C C . LYS A 1 102 ? 11.742 7.350 -10.318 1.00 92.94 102 LYS A C 1
ATOM 752 O O . LYS A 1 102 ? 12.055 8.156 -11.187 1.00 92.94 102 LYS A O 1
ATOM 757 N N . ALA A 1 103 ? 10.618 6.640 -10.361 1.00 90.94 103 ALA A N 1
ATOM 758 C CA . ALA A 1 103 ? 9.620 6.778 -11.417 1.00 90.94 103 ALA A CA 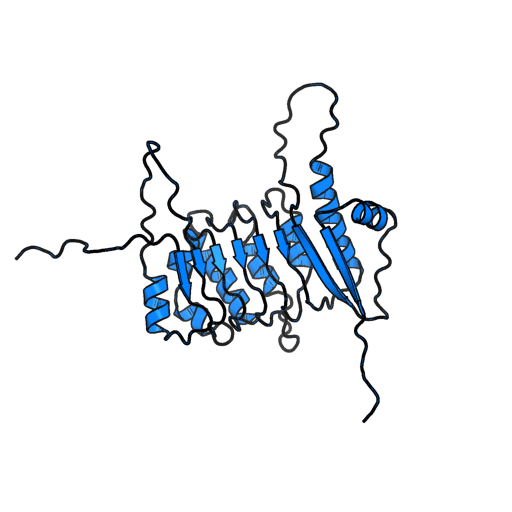1
ATOM 759 C C . ALA A 1 103 ? 8.876 8.123 -11.359 1.00 90.94 103 ALA A C 1
ATOM 761 O O . ALA A 1 103 ? 8.444 8.613 -12.395 1.00 90.94 103 ALA A O 1
ATOM 762 N N . SER A 1 104 ? 8.783 8.737 -10.174 1.00 91.50 104 SER A N 1
ATOM 763 C CA . SER A 1 104 ? 8.192 10.069 -9.984 1.00 91.50 104 SER A CA 1
ATOM 764 C C . SER A 1 104 ? 9.131 11.234 -10.343 1.00 91.50 104 SER A C 1
ATOM 766 O O . SER A 1 104 ? 8.758 12.403 -10.231 1.00 91.50 104 SER A O 1
ATOM 768 N N . VAL A 1 105 ? 10.382 10.952 -10.737 1.00 90.81 105 VAL A N 1
ATOM 769 C CA . VAL A 1 105 ? 11.341 11.993 -11.128 1.00 90.81 105 VAL A CA 1
ATOM 770 C C . VAL A 1 105 ? 10.948 12.543 -12.497 1.00 90.81 105 VAL A C 1
ATOM 772 O O . VAL A 1 105 ? 11.109 11.877 -13.514 1.00 90.81 105 VAL A O 1
ATOM 775 N N . GLY A 1 106 ? 10.462 13.783 -12.518 1.00 86.88 106 GLY A N 1
ATOM 776 C CA . GLY A 1 106 ? 10.106 14.507 -13.742 1.00 86.88 106 GLY A CA 1
ATOM 777 C C . GLY A 1 106 ? 8.634 14.406 -14.145 1.00 86.88 106 GLY A C 1
ATOM 778 O O . GLY A 1 106 ? 8.185 15.233 -14.929 1.00 86.88 106 GLY A O 1
ATOM 779 N N . SER A 1 107 ? 7.869 13.465 -13.585 1.00 88.88 107 SER A N 1
ATOM 780 C CA . SER A 1 107 ? 6.418 13.366 -13.780 1.00 88.88 107 SER A CA 1
ATOM 781 C C . SER A 1 107 ? 5.751 12.694 -12.573 1.00 88.88 107 SER A C 1
ATOM 783 O O . SER A 1 107 ? 6.319 11.737 -12.043 1.00 88.88 107 SER A O 1
ATOM 785 N N . PRO A 1 108 ? 4.564 13.142 -12.125 1.00 90.62 108 PRO A N 1
ATOM 786 C CA . PRO A 1 108 ? 3.793 12.433 -11.110 1.00 90.62 108 PRO A CA 1
ATOM 787 C C . PRO A 1 108 ? 3.415 11.016 -11.559 1.00 90.62 108 PRO A C 1
ATOM 789 O O . PRO A 1 108 ? 3.112 10.767 -12.729 1.00 90.62 108 PRO A O 1
ATOM 792 N N . LEU A 1 109 ? 3.384 10.090 -10.603 1.00 91.44 109 LEU A N 1
ATOM 793 C CA . LEU A 1 109 ? 2.902 8.730 -10.808 1.00 91.44 109 LEU A CA 1
ATOM 794 C C . LEU A 1 109 ? 1.420 8.754 -11.190 1.00 91.44 109 LEU A C 1
ATOM 796 O O . LEU A 1 109 ? 0.620 9.461 -10.575 1.00 91.44 109 LEU A O 1
ATOM 800 N N . GLN A 1 110 ? 1.056 7.915 -12.155 1.00 91.06 110 GLN A N 1
ATOM 801 C CA . GLN A 1 110 ? -0.332 7.723 -12.586 1.00 91.06 110 GLN A CA 1
ATOM 802 C C . GLN A 1 110 ? -1.068 6.647 -11.775 1.00 91.06 110 GLN A C 1
ATOM 804 O O . GLN A 1 110 ? -2.199 6.293 -12.100 1.00 91.06 110 GLN A O 1
ATOM 809 N N . ILE A 1 111 ? -0.432 6.123 -10.720 1.00 92.75 111 ILE A N 1
ATOM 810 C CA . ILE A 1 111 ? -0.961 5.005 -9.946 1.00 92.75 111 ILE A CA 1
ATOM 811 C C . ILE A 1 111 ? -2.213 5.415 -9.168 1.00 92.75 111 ILE A C 1
ATOM 813 O O . ILE A 1 111 ? -2.191 6.335 -8.350 1.00 92.75 111 ILE A O 1
ATOM 817 N N . CYS A 1 112 ? -3.294 4.692 -9.427 1.00 93.31 112 CYS A N 1
ATOM 818 C CA . CYS A 1 112 ? -4.580 4.783 -8.754 1.00 93.31 112 CYS A CA 1
ATOM 819 C C . CYS A 1 112 ? -4.727 3.683 -7.706 1.00 93.31 112 CYS A C 1
ATOM 821 O O . CYS A 1 112 ? -5.155 3.958 -6.588 1.00 93.31 112 CYS A O 1
ATOM 823 N N . ASP A 1 113 ? -4.345 2.454 -8.051 1.00 95.12 113 ASP A N 1
ATOM 824 C CA . ASP A 1 113 ? -4.590 1.284 -7.216 1.00 95.12 113 ASP A CA 1
ATOM 825 C C . ASP A 1 113 ? -3.269 0.544 -6.951 1.00 95.12 113 ASP A C 1
ATOM 827 O O . ASP A 1 113 ? -2.602 0.064 -7.872 1.00 95.12 113 ASP A O 1
ATOM 831 N N . LEU A 1 114 ? -2.882 0.451 -5.678 1.00 96.75 114 LEU A N 1
ATOM 832 C CA . LEU A 1 114 ? -1.680 -0.248 -5.231 1.00 96.75 114 LEU A CA 1
ATOM 833 C C . LEU A 1 114 ? -2.064 -1.385 -4.283 1.00 96.75 114 LEU A C 1
ATOM 835 O O . LEU A 1 114 ? -2.441 -1.152 -3.133 1.00 96.75 114 LEU A O 1
ATOM 839 N N . LEU A 1 115 ? -1.949 -2.622 -4.769 1.00 97.44 115 LEU A N 1
ATOM 840 C CA . LEU A 1 115 ? -2.370 -3.819 -4.043 1.00 97.44 115 LEU A CA 1
ATOM 841 C C . LEU A 1 115 ? -1.145 -4.604 -3.569 1.00 97.44 115 LEU A C 1
ATOM 843 O O . LEU A 1 115 ? -0.402 -5.171 -4.369 1.00 97.44 115 LEU A O 1
ATOM 847 N N . LEU A 1 116 ? -0.919 -4.626 -2.257 1.00 96.81 116 LEU A N 1
ATOM 848 C CA . LEU A 1 116 ? 0.258 -5.210 -1.606 1.00 96.81 116 LEU A CA 1
ATOM 849 C C . LEU A 1 116 ? -0.125 -6.226 -0.520 1.00 96.81 116 LEU A C 1
ATOM 851 O O . LEU A 1 116 ? 0.651 -6.471 0.413 1.00 96.81 116 LEU A O 1
ATOM 855 N N . ALA A 1 117 ? -1.301 -6.837 -0.638 1.00 96.31 117 ALA A N 1
ATOM 856 C CA . ALA A 1 117 ? -1.791 -7.796 0.338 1.00 96.31 117 ALA A CA 1
ATOM 857 C C . ALA A 1 117 ? -0.855 -9.012 0.498 1.00 96.31 117 ALA A C 1
ATOM 859 O O . ALA A 1 117 ? -0.231 -9.464 -0.464 1.00 96.31 117 ALA A O 1
ATOM 860 N N . ALA A 1 118 ? -0.775 -9.576 1.705 1.00 95.00 118 ALA A N 1
ATOM 861 C CA . ALA A 1 118 ? -0.078 -10.834 1.996 1.00 95.00 118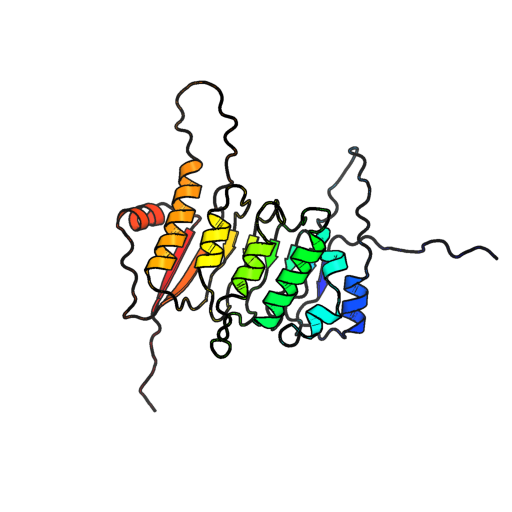 ALA A CA 1
ATOM 862 C C . ALA A 1 118 ? 1.402 -10.889 1.553 1.00 95.00 118 ALA A C 1
ATOM 864 O O . ALA A 1 118 ? 1.853 -11.851 0.934 1.00 95.00 118 ALA A O 1
ATOM 865 N N . ASN A 1 119 ? 2.186 -9.860 1.882 1.00 94.56 119 ASN A N 1
ATOM 866 C CA . ASN A 1 119 ? 3.612 -9.759 1.544 1.00 94.56 119 ASN A CA 1
ATOM 867 C C . ASN A 1 119 ? 4.567 -9.904 2.737 1.00 94.56 119 ASN A C 1
ATOM 869 O O . ASN A 1 119 ? 5.772 -9.694 2.578 1.00 94.56 119 ASN A O 1
ATOM 873 N N . ASN A 1 120 ? 4.056 -10.299 3.906 1.00 90.62 120 ASN A N 1
ATOM 874 C CA . ASN A 1 120 ? 4.829 -10.483 5.139 1.00 90.62 120 ASN A CA 1
ATOM 875 C C . ASN A 1 120 ? 5.593 -9.222 5.589 1.00 90.62 120 ASN A C 1
ATOM 877 O O . ASN A 1 120 ? 6.718 -9.327 6.078 1.00 90.62 120 ASN A O 1
ATOM 881 N N . PHE A 1 121 ? 5.003 -8.033 5.433 1.00 90.88 121 PHE A N 1
ATOM 882 C CA . PHE A 1 121 ? 5.596 -6.802 5.971 1.00 90.88 121 PHE A CA 1
ATOM 883 C C . PHE A 1 121 ? 5.675 -6.814 7.503 1.00 90.88 121 PHE A C 1
ATOM 885 O O . PHE A 1 121 ? 4.847 -7.441 8.171 1.00 90.88 121 PHE A O 1
ATOM 892 N N . GLY A 1 122 ? 6.673 -6.106 8.034 1.00 80.94 122 GLY A N 1
ATOM 893 C CA . GLY A 1 122 ? 6.890 -5.888 9.458 1.00 80.94 122 GLY A CA 1
ATOM 894 C C . GLY A 1 122 ? 7.554 -7.060 10.177 1.00 80.94 122 GLY A C 1
ATOM 895 O O . GLY A 1 122 ? 7.224 -7.338 11.327 1.00 80.94 122 GLY A O 1
ATOM 896 N N . ASP A 1 123 ? 8.475 -7.785 9.533 1.00 74.88 123 ASP A N 1
ATOM 897 C CA . ASP A 1 123 ? 9.202 -8.858 10.221 1.00 74.88 123 ASP A CA 1
ATOM 898 C C . ASP A 1 123 ? 10.073 -8.297 11.360 1.00 74.88 123 ASP A C 1
ATOM 900 O O . ASP A 1 123 ? 11.158 -7.767 11.140 1.00 74.88 123 ASP A O 1
ATOM 904 N N . VAL A 1 124 ? 9.592 -8.482 12.595 1.00 59.03 124 VAL A N 1
ATOM 905 C CA . VAL A 1 124 ? 10.143 -7.986 13.874 1.00 59.03 124 VAL A CA 1
ATOM 906 C C . VAL A 1 124 ? 11.628 -8.315 14.080 1.00 59.03 124 VAL A C 1
ATOM 908 O O . VAL A 1 124 ? 12.312 -7.656 14.865 1.00 59.03 124 VAL A O 1
ATOM 911 N N . LYS A 1 125 ? 12.155 -9.327 13.376 1.00 65.75 125 LYS A N 1
ATOM 912 C CA . LYS A 1 125 ? 13.584 -9.679 13.407 1.00 65.75 125 LYS A CA 1
ATOM 913 C C . LYS A 1 125 ? 14.466 -8.542 12.900 1.00 65.75 125 LYS A C 1
ATOM 915 O O . LYS A 1 125 ? 15.570 -8.348 13.409 1.00 65.75 125 LYS A O 1
ATOM 920 N N . ASN A 1 126 ? 13.958 -7.772 11.946 1.00 56.75 126 ASN A N 1
ATOM 921 C CA . ASN A 1 126 ? 14.584 -6.556 11.477 1.00 56.75 126 ASN A CA 1
ATOM 922 C C . ASN A 1 126 ? 13.891 -5.392 12.182 1.00 56.75 126 ASN A C 1
ATOM 924 O O . ASN A 1 126 ? 12.679 -5.227 12.116 1.00 56.75 126 ASN A O 1
ATOM 928 N N . LYS A 1 127 ? 14.655 -4.542 12.870 1.00 55.69 127 LYS A N 1
ATOM 929 C CA . LYS A 1 127 ? 14.142 -3.332 13.543 1.00 55.69 127 LYS A CA 1
ATOM 930 C C . LYS A 1 127 ? 13.627 -2.267 12.548 1.00 55.69 127 LYS A C 1
ATOM 932 O O . LYS A 1 127 ? 13.612 -1.081 12.864 1.00 55.69 127 LYS A O 1
ATOM 937 N N . SER A 1 128 ? 13.236 -2.660 11.338 1.00 55.38 128 SER A N 1
ATOM 938 C CA . SER A 1 128 ? 12.783 -1.830 10.225 1.00 55.38 128 SER A CA 1
ATOM 939 C C . SER A 1 128 ? 11.340 -1.367 10.402 1.00 55.38 128 SER A C 1
ATOM 941 O O . SER A 1 128 ? 10.530 -1.459 9.486 1.00 55.38 128 SER A O 1
ATOM 943 N N . TRP A 1 129 ? 11.054 -0.696 11.521 1.00 62.03 129 TRP A N 1
ATOM 944 C CA . TRP A 1 129 ? 9.825 0.089 11.737 1.00 62.03 129 TRP A CA 1
ATOM 945 C C . TRP A 1 129 ? 9.620 1.216 10.691 1.00 62.03 129 TRP A C 1
ATOM 947 O O . TRP A 1 129 ? 8.694 2.011 10.790 1.00 62.03 129 TRP A O 1
ATOM 957 N N . GLY A 1 130 ? 10.492 1.314 9.681 1.00 73.88 130 GLY A N 1
ATOM 958 C CA . GLY A 1 130 ? 10.499 2.358 8.664 1.00 73.88 130 GLY A CA 1
ATOM 959 C C . GLY A 1 130 ? 10.217 1.903 7.233 1.00 73.88 130 GLY A C 1
ATOM 960 O O . GLY A 1 130 ? 10.100 2.779 6.382 1.00 73.88 130 GLY A O 1
ATOM 961 N N . ALA A 1 131 ? 10.098 0.603 6.926 1.00 88.38 131 ALA A N 1
ATOM 962 C CA . ALA A 1 131 ? 9.904 0.156 5.535 1.00 88.38 131 ALA A CA 1
ATOM 963 C C . ALA A 1 131 ? 8.648 0.789 4.906 1.00 88.38 131 ALA A C 1
ATOM 965 O O . ALA A 1 131 ? 8.700 1.381 3.826 1.00 88.38 131 ALA A O 1
ATOM 966 N N . LEU A 1 132 ? 7.544 0.775 5.654 1.00 90.00 132 LEU A N 1
ATOM 967 C CA . LEU A 1 132 ? 6.300 1.427 5.265 1.00 90.00 132 LEU A CA 1
ATOM 968 C C . LEU A 1 132 ? 6.419 2.956 5.208 1.00 90.00 132 LEU A C 1
ATOM 970 O O . LEU A 1 132 ? 5.814 3.580 4.344 1.00 90.00 132 LEU A O 1
ATOM 974 N N . SER A 1 133 ? 7.245 3.572 6.059 1.00 90.50 133 SER A N 1
ATOM 975 C CA . SER A 1 133 ? 7.515 5.016 6.010 1.00 90.50 133 SER A CA 1
ATOM 976 C C . SER A 1 133 ? 8.125 5.447 4.681 1.00 90.50 133 SER A C 1
ATOM 978 O O . SER A 1 133 ? 7.767 6.509 4.166 1.00 90.50 133 SER A O 1
ATOM 980 N N . PHE A 1 134 ? 9.007 4.629 4.096 1.00 91.94 134 PHE A N 1
ATOM 981 C CA . PHE A 1 134 ? 9.534 4.888 2.755 1.00 91.94 134 PHE A CA 1
ATOM 982 C C . PHE A 1 134 ? 8.430 4.807 1.703 1.00 91.94 134 PHE A C 1
ATOM 984 O O . PHE A 1 134 ? 8.332 5.708 0.869 1.00 91.94 134 PHE A O 1
ATOM 991 N N . LEU A 1 135 ? 7.564 3.789 1.774 1.00 93.62 135 LEU A N 1
ATOM 992 C CA . LEU A 1 135 ? 6.440 3.664 0.846 1.00 93.62 135 LEU A CA 1
ATOM 993 C C . LEU A 1 135 ? 5.486 4.860 0.965 1.00 93.62 135 LEU A C 1
ATOM 995 O O . LEU A 1 135 ? 5.240 5.540 -0.027 1.00 93.62 135 LEU A O 1
ATOM 999 N N . CYS A 1 136 ? 5.007 5.185 2.168 1.00 92.31 136 CYS A N 1
ATOM 1000 C CA . CYS A 1 136 ? 4.104 6.317 2.382 1.00 92.31 136 CYS A CA 1
ATOM 1001 C C . CYS A 1 136 ? 4.727 7.644 1.937 1.00 92.31 136 CYS A C 1
ATOM 1003 O O . CYS A 1 136 ? 4.022 8.505 1.420 1.00 92.31 136 CYS A O 1
ATOM 1005 N N . LYS A 1 137 ? 6.048 7.822 2.086 1.00 90.88 137 LYS A N 1
ATOM 1006 C CA . LYS A 1 137 ? 6.770 8.994 1.564 1.00 90.88 137 LYS A CA 1
ATOM 1007 C C . LYS A 1 137 ? 6.784 9.033 0.031 1.00 90.88 137 LYS A C 1
ATOM 1009 O O . LYS A 1 137 ? 6.640 10.113 -0.545 1.00 90.88 137 LYS A O 1
ATOM 1014 N N . ALA A 1 138 ? 6.960 7.890 -0.626 1.00 92.00 138 ALA A N 1
ATOM 1015 C CA . ALA A 1 138 ? 6.906 7.782 -2.083 1.00 92.00 138 ALA A CA 1
ATOM 1016 C C . ALA A 1 138 ? 5.494 8.051 -2.630 1.00 92.00 138 ALA A C 1
ATOM 1018 O O . ALA A 1 138 ? 5.363 8.645 -3.695 1.00 92.00 138 ALA A O 1
ATOM 1019 N N . LEU A 1 139 ? 4.460 7.682 -1.869 1.00 92.25 139 LEU A N 1
ATOM 1020 C CA . LEU A 1 139 ? 3.044 7.822 -2.223 1.00 92.25 139 LEU A CA 1
ATOM 1021 C C . LEU A 1 139 ? 2.406 9.155 -1.814 1.00 92.25 139 LEU A C 1
ATOM 1023 O O . LEU A 1 139 ? 1.205 9.338 -1.995 1.00 92.25 139 LEU A O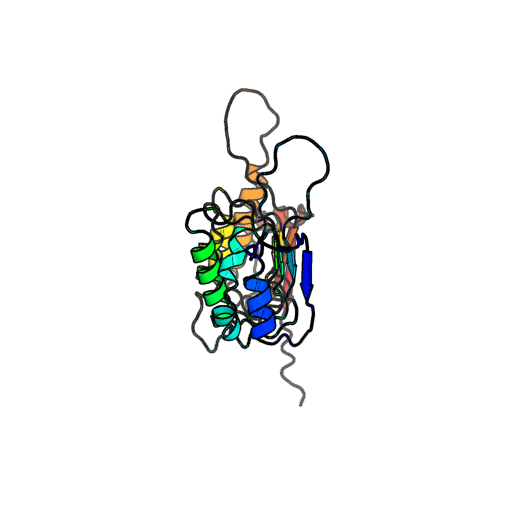 1
ATOM 1027 N N . ARG A 1 140 ? 3.166 10.099 -1.248 1.00 88.75 140 ARG A N 1
ATOM 1028 C CA . ARG A 1 140 ? 2.601 11.415 -0.921 1.00 88.75 140 ARG A CA 1
ATOM 1029 C C . ARG A 1 140 ? 2.067 12.071 -2.188 1.00 88.75 140 ARG A C 1
ATOM 1031 O O . ARG A 1 140 ? 2.688 11.997 -3.245 1.00 88.75 140 ARG A O 1
ATOM 1038 N N . ALA A 1 141 ? 0.963 12.786 -2.040 1.00 73.94 141 ALA A N 1
ATOM 1039 C CA . ALA A 1 141 ? 0.205 13.395 -3.121 1.00 73.94 141 ALA A CA 1
ATOM 1040 C C . ALA A 1 141 ? 0.986 14.138 -4.230 1.00 73.94 141 ALA A C 1
ATOM 1042 O O . ALA A 1 141 ? 0.625 13.944 -5.385 1.00 73.94 141 ALA A O 1
ATOM 1043 N N . PRO A 1 142 ? 2.072 14.911 -3.988 1.00 83.06 142 PRO A N 1
ATOM 1044 C CA . PRO A 1 142 ? 2.813 15.510 -5.106 1.00 83.06 142 PRO A CA 1
ATOM 1045 C C . PRO A 1 142 ? 3.464 14.470 -6.034 1.00 83.06 142 PRO A C 1
ATOM 1047 O O . PRO A 1 142 ? 3.790 14.782 -7.174 1.00 83.06 142 PRO A O 1
ATOM 1050 N N . ARG A 1 143 ? 3.677 13.241 -5.551 1.00 88.19 143 ARG A N 1
ATOM 1051 C CA . ARG A 1 143 ? 4.261 12.130 -6.308 1.00 88.19 143 ARG A CA 1
ATOM 1052 C C . ARG A 1 143 ? 3.222 11.136 -6.801 1.00 88.19 143 ARG A C 1
ATOM 1054 O O . ARG A 1 143 ? 3.426 10.589 -7.871 1.00 88.19 143 ARG A O 1
ATOM 1061 N N . ALA A 1 144 ? 2.146 10.904 -6.054 1.00 90.06 144 ALA A N 1
ATOM 1062 C CA . ALA A 1 144 ? 1.057 10.003 -6.435 1.00 90.06 144 ALA A CA 1
ATOM 1063 C C . ALA A 1 144 ? -0.308 10.702 -6.277 1.00 90.06 144 ALA A C 1
ATOM 1065 O O . ALA A 1 144 ? -1.082 10.352 -5.385 1.00 90.06 144 ALA A O 1
ATOM 1066 N N . PRO A 1 145 ? -0.613 11.713 -7.111 1.00 88.25 145 PRO A N 1
ATOM 1067 C CA . PRO A 1 145 ? -1.812 12.537 -6.951 1.00 88.25 145 PRO A CA 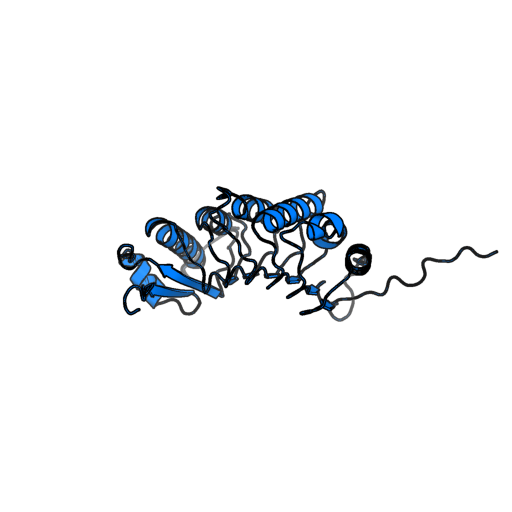1
ATOM 1068 C C . PRO A 1 145 ? -3.115 11.770 -7.198 1.00 88.25 145 PRO A C 1
ATOM 1070 O O . PRO A 1 145 ? -4.176 12.231 -6.791 1.00 88.25 145 PRO A O 1
ATOM 1073 N N . HIS A 1 146 ? -3.059 10.606 -7.845 1.00 90.56 146 HIS A N 1
ATOM 1074 C CA . HIS A 1 146 ? -4.236 9.826 -8.233 1.00 90.56 146 HIS A CA 1
ATOM 1075 C C . HIS A 1 146 ? -4.479 8.583 -7.367 1.00 90.56 146 HIS A C 1
ATOM 1077 O O . HIS A 1 146 ? -5.445 7.865 -7.621 1.00 90.56 146 HIS A O 1
ATOM 1083 N N . LEU A 1 147 ? -3.649 8.338 -6.344 1.00 92.69 147 LEU A N 1
ATOM 1084 C CA . LEU A 1 147 ? -3.751 7.144 -5.508 1.00 92.69 147 LEU A CA 1
ATOM 1085 C C . LEU A 1 147 ? -5.092 7.101 -4.765 1.00 92.69 147 LEU A C 1
ATOM 1087 O O . LEU A 1 147 ? -5.310 7.829 -3.801 1.00 92.69 147 LEU A O 1
ATOM 1091 N N . ARG A 1 148 ? -5.956 6.178 -5.180 1.00 92.12 148 ARG A N 1
ATOM 1092 C CA . ARG A 1 148 ? -7.296 5.947 -4.646 1.00 92.12 148 ARG A CA 1
ATOM 1093 C C . ARG A 1 148 ? -7.361 4.717 -3.751 1.00 92.12 148 ARG A C 1
ATOM 1095 O O . ARG A 1 148 ? -8.039 4.783 -2.731 1.00 92.12 148 ARG A O 1
ATOM 1102 N N . VAL A 1 149 ? -6.692 3.626 -4.114 1.00 94.00 149 VAL A N 1
ATOM 1103 C CA . VAL A 1 149 ? -6.782 2.342 -3.405 1.00 94.00 149 VAL A CA 1
ATOM 1104 C C . VAL A 1 149 ? -5.406 1.931 -2.902 1.00 94.00 149 VAL A C 1
ATOM 1106 O O . VAL A 1 149 ? -4.455 1.833 -3.679 1.00 94.00 149 VAL A O 1
ATOM 1109 N N . LEU A 1 150 ? -5.310 1.657 -1.602 1.00 95.56 150 LEU A N 1
ATOM 1110 C CA . LEU A 1 150 ? -4.139 1.058 -0.973 1.00 95.56 150 LEU A CA 1
ATOM 1111 C C . LEU A 1 150 ? -4.564 -0.181 -0.185 1.00 95.56 150 LEU A C 1
ATOM 1113 O O . LEU A 1 150 ? -5.215 -0.077 0.855 1.00 95.56 150 LEU A O 1
ATOM 1117 N N . ASP A 1 151 ? -4.162 -1.353 -0.669 1.00 96.19 151 ASP A N 1
ATOM 1118 C CA . ASP A 1 151 ? -4.413 -2.618 0.017 1.00 96.19 151 ASP A CA 1
ATOM 1119 C C . ASP A 1 151 ? -3.132 -3.147 0.659 1.00 96.19 151 ASP A C 1
ATOM 1121 O O . ASP A 1 151 ? -2.162 -3.488 -0.021 1.00 96.19 151 ASP A O 1
ATOM 1125 N N . LEU A 1 152 ? -3.137 -3.219 1.987 1.00 94.88 152 LEU A N 1
ATOM 1126 C CA . LEU A 1 152 ? -2.067 -3.774 2.807 1.00 94.88 152 LEU A CA 1
ATOM 1127 C C . LEU A 1 152 ? -2.569 -4.947 3.665 1.00 94.88 152 LEU A C 1
ATOM 1129 O O . LEU A 1 152 ? -1.900 -5.339 4.623 1.00 94.88 152 LEU A O 1
ATOM 1133 N N . SER A 1 153 ? -3.724 -5.524 3.337 1.00 94.06 153 SER A N 1
ATOM 1134 C CA . SER A 1 153 ? -4.330 -6.613 4.099 1.00 94.06 153 SER A CA 1
ATOM 1135 C C . SER A 1 153 ? -3.447 -7.862 4.163 1.00 94.06 153 SER A C 1
ATOM 1137 O O . SER A 1 153 ? -2.554 -8.075 3.341 1.00 94.06 153 SER A O 1
ATOM 1139 N N . HIS A 1 154 ? -3.672 -8.713 5.164 1.00 92.81 154 HIS A N 1
ATOM 1140 C CA . HIS A 1 154 ? -2.955 -9.977 5.363 1.00 92.81 154 HIS A CA 1
ATOM 1141 C C . HIS A 1 154 ? -1.428 -9.840 5.487 1.00 92.81 154 HIS A C 1
ATOM 1143 O O . HIS A 1 154 ? -0.693 -10.810 5.303 1.00 92.81 154 HIS A O 1
ATOM 1149 N N . ASN A 1 155 ? -0.920 -8.646 5.786 1.00 91.75 155 ASN A N 1
ATOM 1150 C CA . ASN A 1 155 ? 0.472 -8.461 6.173 1.00 91.75 155 ASN A CA 1
ATOM 1151 C C . ASN A 1 155 ? 0.649 -8.722 7.668 1.00 91.75 155 ASN A C 1
ATOM 1153 O O . ASN A 1 155 ? -0.296 -8.640 8.445 1.00 91.75 155 ASN A O 1
ATOM 1157 N N . ARG A 1 156 ? 1.872 -9.066 8.076 1.00 87.50 156 ARG A N 1
ATOM 1158 C CA . ARG A 1 156 ? 2.122 -9.535 9.440 1.00 87.50 156 ARG A CA 1
ATOM 1159 C C . ARG A 1 156 ? 1.989 -8.393 10.442 1.00 87.50 156 ARG A C 1
ATOM 1161 O O . ARG A 1 156 ? 1.162 -8.482 11.343 1.00 87.50 156 ARG A O 1
ATOM 1168 N N . PHE A 1 157 ? 2.770 -7.333 10.249 1.00 83.62 157 PHE A N 1
ATOM 1169 C CA . PHE A 1 157 ? 2.736 -6.140 11.086 1.00 83.62 157 PHE A CA 1
ATOM 1170 C C . PHE A 1 157 ? 2.825 -4.872 10.242 1.00 83.62 157 PHE A C 1
ATOM 1172 O O . PHE A 1 157 ? 3.593 -4.793 9.283 1.00 83.62 157 PHE A O 1
ATOM 1179 N N . ILE A 1 158 ? 2.049 -3.861 10.619 1.00 84.25 158 ILE A N 1
ATOM 1180 C CA . ILE A 1 158 ? 2.027 -2.555 9.958 1.00 84.25 158 ILE A CA 1
ATOM 1181 C C . ILE A 1 158 ? 2.058 -1.482 11.036 1.00 84.25 158 ILE A C 1
ATOM 1183 O O . ILE A 1 158 ? 1.231 -1.499 11.944 1.00 84.25 158 ILE A O 1
ATOM 1187 N N . SER A 1 159 ? 3.000 -0.547 10.904 1.00 85.75 159 SER A N 1
ATOM 1188 C CA . SER A 1 159 ? 3.000 0.675 11.707 1.00 85.75 159 SER A CA 1
ATOM 1189 C C . SER A 1 159 ? 1.930 1.629 11.181 1.00 85.75 159 SER A C 1
ATOM 1191 O O . SER A 1 159 ? 1.876 1.895 9.977 1.00 85.75 159 SER A O 1
ATOM 1193 N N . LEU A 1 160 ? 1.079 2.158 12.052 1.00 87.06 160 LEU A N 1
ATOM 1194 C CA . LEU A 1 160 ? -0.006 3.051 11.670 1.00 87.06 160 LEU A CA 1
ATOM 1195 C C . LEU A 1 160 ? 0.458 4.491 11.481 1.00 87.06 160 LEU A C 1
ATOM 1197 O O . LEU A 1 160 ? -0.111 5.175 10.636 1.00 87.06 160 LEU A O 1
ATOM 1201 N N . ARG A 1 161 ? 1.508 4.971 12.164 1.00 87.31 161 ARG A N 1
ATOM 1202 C CA . ARG A 1 161 ? 1.947 6.380 12.009 1.00 87.31 161 ARG A CA 1
ATOM 1203 C C . ARG A 1 161 ? 2.203 6.803 10.562 1.00 87.31 161 ARG A C 1
ATOM 1205 O O . ARG A 1 161 ? 1.742 7.881 10.185 1.00 87.31 161 ARG A O 1
ATOM 1212 N N . PRO A 1 162 ? 2.912 6.017 9.727 1.00 88.75 162 PRO A N 1
ATOM 1213 C CA . PRO A 1 162 ? 3.116 6.379 8.328 1.00 88.75 162 PRO A CA 1
ATOM 1214 C C . PRO A 1 162 ? 1.813 6.426 7.529 1.00 88.75 162 PRO A C 1
ATOM 1216 O O . PRO A 1 162 ? 1.717 7.194 6.572 1.00 88.75 162 PRO A O 1
ATOM 1219 N N . ILE A 1 163 ? 0.825 5.614 7.911 1.00 89.75 163 ILE A N 1
ATOM 1220 C CA . ILE A 1 163 ? -0.506 5.596 7.305 1.00 89.75 163 ILE A CA 1
ATOM 1221 C C . ILE A 1 163 ? -1.300 6.826 7.745 1.00 89.75 163 ILE A C 1
ATOM 1223 O O . ILE A 1 163 ? -1.829 7.515 6.881 1.00 89.75 163 ILE A O 1
ATOM 1227 N N . CYS A 1 164 ? -1.305 7.175 9.036 1.00 88.69 164 CYS A N 1
ATOM 1228 C CA . CYS A 1 164 ? -1.913 8.416 9.532 1.00 88.69 164 CYS A CA 1
ATOM 1229 C C . CYS A 1 164 ? -1.354 9.625 8.781 1.00 88.69 164 CYS A C 1
ATOM 1231 O O . CYS A 1 164 ? -2.110 10.396 8.198 1.00 88.69 164 CYS A O 1
ATOM 1233 N N . ALA A 1 165 ? -0.025 9.715 8.685 1.00 86.94 165 ALA A N 1
ATOM 1234 C CA . ALA A 1 165 ? 0.633 10.788 7.955 1.00 86.94 165 ALA A CA 1
ATOM 1235 C C . ALA A 1 165 ? 0.233 10.824 6.472 1.00 86.94 165 ALA A C 1
ATOM 1237 O O . ALA A 1 165 ? 0.141 11.905 5.913 1.00 86.94 165 ALA A O 1
ATOM 1238 N N . LEU A 1 166 ? 0.001 9.675 5.823 1.00 88.94 166 LEU A N 1
ATOM 1239 C CA . LEU A 1 166 ? -0.482 9.609 4.437 1.00 88.94 166 LEU A CA 1
ATOM 1240 C C . LEU A 1 166 ? -1.945 10.075 4.307 1.00 88.94 166 LEU A C 1
ATOM 1242 O O . LEU A 1 166 ? -2.289 10.731 3.323 1.00 88.94 166 LEU A O 1
ATOM 1246 N N . VAL A 1 167 ? -2.795 9.741 5.282 1.00 88.00 167 VAL A N 1
ATOM 1247 C CA . VAL A 1 167 ? -4.221 10.108 5.319 1.00 88.00 167 VAL A CA 1
ATOM 1248 C C . VAL A 1 167 ? -4.420 11.599 5.586 1.00 88.00 167 VAL A C 1
ATOM 1250 O O . VAL A 1 167 ? -5.265 12.211 4.936 1.00 88.00 167 VAL A O 1
ATOM 1253 N N . GLU A 1 168 ? -3.634 12.173 6.497 1.00 83.50 168 GLU A N 1
ATOM 1254 C CA . GLU A 1 168 ? -3.695 13.586 6.899 1.00 83.50 168 GLU A CA 1
ATOM 1255 C C . GLU A 1 168 ? -3.157 14.552 5.836 1.00 83.50 168 GLU A C 1
ATOM 1257 O O . GLU A 1 168 ? -3.392 15.758 5.920 1.00 83.50 168 GLU A O 1
ATOM 1262 N N . MET A 1 169 ? -2.431 14.063 4.825 1.00 78.56 169 MET A N 1
ATOM 1263 C CA . MET A 1 169 ? -1.934 14.935 3.762 1.00 78.56 169 MET A CA 1
ATOM 1264 C C . MET A 1 169 ? -3.093 15.629 3.031 1.00 78.56 169 MET A C 1
ATOM 1266 O O . MET A 1 169 ? -3.970 14.971 2.470 1.00 78.56 169 MET A O 1
ATOM 1270 N N . VAL A 1 170 ? -2.981 16.958 2.927 1.00 52.25 170 VAL A N 1
ATOM 1271 C CA . VAL A 1 170 ? -3.876 17.946 2.273 1.00 52.25 170 VAL A CA 1
ATOM 1272 C C . VAL A 1 170 ? -4.028 17.730 0.753 1.00 52.25 170 VAL A C 1
ATOM 1274 O O . VAL A 1 170 ? -4.273 18.650 0.003 1.00 52.25 170 VAL A O 1
ATOM 1277 N N . SER A 1 171 ? -3.769 16.545 0.219 1.00 56.66 171 SER A N 1
ATOM 1278 C CA . SER A 1 171 ? -3.967 16.220 -1.208 1.00 56.66 171 SER A CA 1
ATOM 1279 C C . SER A 1 171 ? -4.085 14.714 -1.439 1.00 56.66 171 SER A C 1
ATOM 1281 O O . SER A 1 171 ? -3.949 14.223 -2.558 1.00 56.66 171 SER A O 1
ATOM 1283 N N . SER A 1 172 ? -4.339 13.956 -0.370 1.00 68.94 172 SER A N 1
ATOM 1284 C CA . SER A 1 172 ? -4.593 12.527 -0.468 1.00 68.94 172 SER A CA 1
ATOM 1285 C C . SER A 1 172 ? -5.883 12.296 -1.256 1.00 68.94 172 SER A C 1
ATOM 1287 O O . SER A 1 172 ? -6.954 12.755 -0.862 1.00 68.94 172 SER A O 1
ATOM 1289 N N . THR A 1 173 ? -5.789 11.578 -2.374 1.00 85.44 173 THR A N 1
ATOM 1290 C CA . THR A 1 173 ? -6.943 11.098 -3.148 1.00 85.44 173 THR A CA 1
ATOM 1291 C C . THR A 1 173 ? -7.410 9.715 -2.703 1.00 85.44 173 THR A C 1
ATOM 1293 O O . THR A 1 173 ? -8.350 9.173 -3.281 1.00 85.44 173 THR A O 1
ATOM 1296 N N . LEU A 1 174 ? -6.811 9.182 -1.630 1.00 89.00 174 LEU A N 1
ATOM 1297 C CA . LEU A 1 174 ? -7.043 7.835 -1.119 1.00 89.00 174 LEU A CA 1
ATOM 1298 C C . LEU A 1 174 ? -8.491 7.674 -0.656 1.00 89.00 174 LEU A C 1
ATOM 1300 O O . LEU A 1 174 ? -8.907 8.350 0.278 1.00 89.00 174 LEU A O 1
ATOM 1304 N N . ARG A 1 175 ? -9.260 6.803 -1.299 1.00 89.44 175 ARG A N 1
ATOM 1305 C CA . ARG A 1 175 ? -10.662 6.519 -0.956 1.00 89.44 175 ARG A CA 1
ATOM 1306 C C . ARG A 1 175 ? -10.839 5.157 -0.316 1.00 89.44 175 ARG A C 1
ATOM 1308 O O . ARG A 1 175 ? -11.804 4.973 0.420 1.00 89.44 175 ARG A O 1
ATOM 1315 N N . GLU A 1 176 ? -9.925 4.237 -0.601 1.00 91.81 176 GLU A N 1
ATOM 1316 C CA . GLU A 1 176 ? -9.959 2.875 -0.102 1.00 91.81 176 GLU A CA 1
ATOM 1317 C C . GLU A 1 176 ? -8.643 2.534 0.594 1.00 91.81 176 GLU A C 1
ATOM 1319 O O . GLU A 1 176 ? -7.566 2.606 -0.004 1.00 91.81 176 GLU A O 1
ATOM 1324 N N . LEU A 1 177 ? -8.732 2.157 1.866 1.00 92.94 177 LEU A N 1
ATOM 1325 C CA . LEU A 1 177 ? -7.600 1.670 2.645 1.00 92.94 177 LEU A CA 1
ATOM 1326 C C . LEU A 1 177 ? -7.978 0.341 3.292 1.00 92.94 177 LEU A C 1
ATOM 1328 O O . LEU A 1 177 ? -8.847 0.285 4.163 1.00 92.94 177 LEU A O 1
ATOM 1332 N N . ASN A 1 178 ? -7.312 -0.729 2.867 1.00 93.06 178 ASN A N 1
ATOM 1333 C CA . ASN A 1 178 ? -7.537 -2.063 3.403 1.00 93.06 178 ASN A CA 1
ATOM 1334 C C . ASN A 1 178 ? -6.372 -2.482 4.306 1.00 93.06 178 ASN A C 1
ATOM 1336 O O . ASN A 1 178 ? -5.243 -2.686 3.861 1.00 93.06 178 ASN A O 1
ATOM 1340 N N . LEU A 1 179 ? -6.678 -2.607 5.591 1.00 90.88 179 LEU A N 1
ATOM 1341 C CA . LEU A 1 179 ? -5.801 -3.023 6.678 1.00 90.88 179 LEU A CA 1
ATOM 1342 C C . LEU A 1 179 ? -6.361 -4.290 7.346 1.00 90.88 179 LEU A C 1
ATOM 1344 O O . LEU A 1 179 ? -6.186 -4.505 8.543 1.00 90.88 179 LEU A O 1
ATOM 1348 N N . SER A 1 180 ? -7.081 -5.129 6.594 1.00 89.62 180 SER A N 1
ATOM 1349 C CA . SER A 1 180 ? -7.661 -6.354 7.138 1.00 89.62 180 SER A CA 1
ATOM 1350 C C . SER A 1 180 ? -6.612 -7.392 7.522 1.00 89.62 180 SER A C 1
ATOM 1352 O O . SER A 1 180 ? -5.667 -7.618 6.772 1.00 89.62 180 SER A O 1
ATOM 1354 N N . ASN A 1 181 ? -6.840 -8.119 8.618 1.00 87.50 181 ASN A N 1
ATOM 1355 C CA . ASN A 1 181 ? -6.034 -9.278 9.024 1.00 87.50 181 ASN A CA 1
ATOM 1356 C C . ASN A 1 181 ? -4.548 -8.941 9.208 1.00 87.50 181 ASN A C 1
ATOM 1358 O O . ASN A 1 181 ? -3.675 -9.700 8.786 1.00 87.50 181 ASN A O 1
ATOM 1362 N N . ILE A 1 182 ? -4.280 -7.791 9.823 1.00 85.19 182 ILE A N 1
ATOM 1363 C CA . ILE A 1 182 ? -2.936 -7.363 10.212 1.00 85.19 182 ILE A CA 1
ATOM 1364 C C . ILE A 1 182 ? -2.815 -7.391 11.734 1.00 85.19 182 ILE A C 1
ATOM 1366 O O . ILE A 1 182 ? -3.787 -7.122 12.450 1.00 85.19 182 ILE A O 1
ATOM 1370 N N . SER A 1 183 ? -1.619 -7.678 12.246 1.00 81.00 183 SER A N 1
ATOM 1371 C CA . SER A 1 183 ? -1.316 -7.380 13.643 1.00 81.00 183 SER A CA 1
ATOM 1372 C C . SER A 1 183 ? -0.827 -5.941 13.747 1.00 81.00 183 SER A C 1
ATOM 1374 O O . SER A 1 183 ? 0.029 -5.495 12.978 1.00 81.00 183 SER A O 1
ATOM 1376 N N . ILE A 1 184 ? -1.402 -5.198 14.685 1.00 75.69 184 ILE A N 1
ATOM 1377 C CA . ILE A 1 184 ? -1.012 -3.821 14.972 1.00 75.69 184 ILE A CA 1
ATOM 1378 C C . ILE A 1 184 ? -0.285 -3.873 16.312 1.00 75.69 184 ILE A C 1
ATOM 1380 O O . ILE A 1 184 ? -0.946 -3.983 17.340 1.00 75.69 184 ILE A O 1
ATOM 1384 N N . PRO A 1 185 ? 1.061 -3.861 16.311 1.00 65.44 185 PRO A N 1
ATOM 1385 C CA . PRO A 1 185 ? 1.851 -3.978 17.537 1.00 65.44 185 PRO A CA 1
ATOM 1386 C C . PRO A 1 185 ? 1.845 -2.676 18.352 1.00 65.44 185 PRO A C 1
ATOM 1388 O O . PRO A 1 185 ? 2.424 -2.606 19.432 1.00 65.44 185 PRO A O 1
ATOM 1391 N N . GLU A 1 186 ? 1.280 -1.609 17.791 1.00 64.94 186 GLU A N 1
ATOM 1392 C CA . GLU A 1 186 ? 1.252 -0.285 18.386 1.00 64.94 186 GLU A CA 1
ATOM 1393 C C . GLU A 1 186 ? 0.017 -0.088 19.259 1.00 64.94 186 GLU A C 1
ATOM 1395 O O . GLU A 1 186 ? -1.085 -0.547 18.954 1.00 64.94 186 GLU A O 1
ATOM 1400 N N . ARG A 1 187 ? 0.237 0.675 20.335 1.00 66.75 187 ARG A N 1
ATOM 1401 C CA . ARG A 1 187 ? -0.746 0.992 21.369 1.00 66.75 187 ARG A CA 1
ATOM 1402 C C . ARG A 1 187 ? -2.054 1.483 20.769 1.00 66.75 187 ARG A C 1
ATOM 1404 O O . ARG A 1 187 ? -2.068 2.211 19.776 1.00 66.75 187 ARG A O 1
ATOM 1411 N N . ALA A 1 188 ? -3.125 1.233 21.513 1.00 72.25 188 ALA A N 1
ATOM 1412 C CA . ALA A 1 188 ? -4.473 1.748 21.309 1.00 72.25 188 ALA A CA 1
ATOM 1413 C C . ALA A 1 188 ? -4.572 3.166 20.703 1.00 72.25 188 ALA A C 1
ATOM 1415 O O . ALA A 1 188 ? -5.406 3.466 19.849 1.00 72.25 188 ALA A O 1
ATOM 1416 N N . GLN A 1 189 ? -3.676 4.047 21.137 1.00 80.81 189 GLN A N 1
ATOM 1417 C CA . GLN A 1 189 ? -3.584 5.427 20.695 1.00 80.81 189 GLN A CA 1
ATOM 1418 C C . GLN A 1 189 ? -3.383 5.599 19.180 1.00 80.81 189 GLN A C 1
ATOM 1420 O O . GLN A 1 189 ? -3.923 6.542 18.616 1.00 80.81 189 GLN A O 1
ATOM 1425 N N . GLU A 1 190 ? -2.644 4.726 18.496 1.00 81.25 190 GLU A N 1
ATOM 1426 C CA . GLU A 1 190 ? -2.362 4.913 17.064 1.00 81.25 190 GLU A CA 1
ATOM 1427 C C . GLU A 1 190 ? -3.555 4.546 16.178 1.00 81.25 190 GLU A C 1
ATOM 1429 O O . GLU A 1 190 ? -3.814 5.220 15.182 1.00 81.25 190 GLU A O 1
ATOM 1434 N N . GLN A 1 191 ? -4.347 3.554 16.592 1.00 85.38 191 GLN A N 1
ATOM 1435 C CA . GLN A 1 191 ? -5.638 3.270 15.959 1.00 85.38 191 GLN A CA 1
ATOM 1436 C C . GLN A 1 191 ? -6.602 4.444 16.163 1.00 85.38 191 GLN A C 1
ATOM 1438 O O . GLN A 1 191 ? -7.269 4.855 15.218 1.00 85.38 191 GLN A O 1
ATOM 1443 N N . VAL A 1 192 ? -6.629 5.033 17.365 1.00 87.75 192 VAL A N 1
ATOM 1444 C CA . VAL A 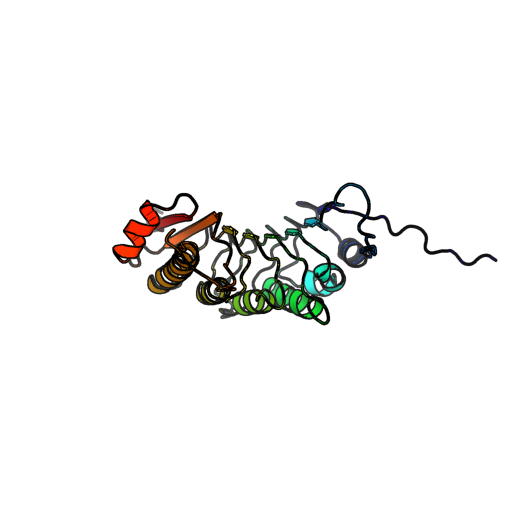1 192 ? -7.407 6.253 17.638 1.00 87.75 192 VAL A CA 1
ATOM 1445 C C . VAL A 1 192 ? -6.956 7.399 16.732 1.00 87.75 192 VAL A C 1
ATOM 1447 O O . VAL A 1 192 ? -7.804 8.037 16.124 1.00 87.75 192 VAL A O 1
ATOM 1450 N N . LEU A 1 193 ? -5.648 7.634 16.583 1.00 88.75 193 LEU A N 1
ATOM 1451 C CA . LEU A 1 193 ? -5.120 8.682 15.701 1.00 88.75 193 LEU A CA 1
ATOM 1452 C C . LEU A 1 193 ? -5.542 8.475 14.243 1.00 88.75 193 LEU A C 1
ATOM 1454 O O . LEU A 1 193 ? -6.004 9.421 13.610 1.00 88.75 193 LEU A O 1
ATOM 1458 N N . LEU A 1 194 ? -5.435 7.248 13.725 1.00 89.12 194 LEU A N 1
ATOM 1459 C CA . LEU A 1 194 ? -5.873 6.937 12.365 1.00 89.12 194 LEU A CA 1
ATOM 1460 C C . LEU A 1 194 ? -7.370 7.208 12.187 1.00 89.12 194 LEU A C 1
ATOM 1462 O O . LEU A 1 194 ? -7.771 7.851 11.219 1.00 89.12 194 LEU A O 1
ATOM 1466 N N . LEU A 1 195 ? -8.195 6.743 13.126 1.00 90.00 195 LEU A N 1
ATOM 1467 C CA . LEU A 1 195 ? -9.642 6.945 13.085 1.00 90.00 195 LEU A CA 1
ATOM 1468 C C . LEU A 1 195 ? -10.012 8.429 13.177 1.00 90.00 195 LEU A C 1
ATOM 1470 O O . LEU A 1 195 ? -10.865 8.877 12.417 1.00 90.00 195 LEU A O 1
ATOM 1474 N N . THR A 1 196 ? -9.342 9.202 14.032 1.00 90.50 196 THR A N 1
ATOM 1475 C CA . THR A 1 196 ? -9.520 10.658 14.127 1.00 90.50 196 THR A CA 1
ATOM 1476 C C . THR A 1 196 ? -9.148 11.357 12.821 1.00 90.50 196 THR A C 1
ATOM 1478 O O . THR A 1 196 ? -9.904 12.203 12.348 1.00 90.50 196 THR A O 1
ATOM 1481 N N . ALA A 1 197 ? -8.033 10.982 12.185 1.00 88.81 197 ALA A N 1
ATOM 1482 C CA . ALA A 1 197 ? -7.634 11.541 10.892 1.00 88.81 197 ALA A CA 1
ATOM 1483 C C . ALA A 1 197 ? -8.673 11.254 9.793 1.00 88.81 19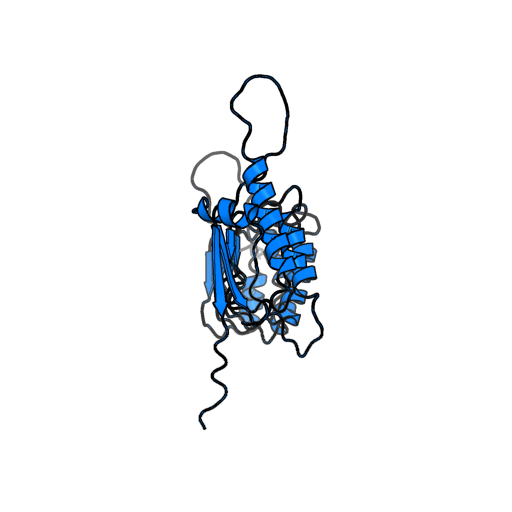7 ALA A C 1
ATOM 1485 O O . ALA A 1 197 ? -9.027 12.137 9.008 1.00 88.81 197 ALA A O 1
ATOM 1486 N N . VAL A 1 198 ? -9.210 10.031 9.759 1.00 88.38 198 VAL A N 1
ATOM 1487 C CA . VAL A 1 198 ? -10.275 9.639 8.823 1.00 88.38 198 VAL A CA 1
ATOM 1488 C C . VAL A 1 198 ? -11.572 10.395 9.121 1.00 88.38 198 VAL A C 1
ATOM 1490 O O . VAL A 1 198 ? -12.215 10.877 8.189 1.00 88.38 198 VAL A O 1
ATOM 1493 N N . MET A 1 199 ? -11.943 10.528 10.397 1.00 88.75 199 MET A N 1
ATOM 1494 C CA . MET A 1 199 ? -13.119 11.279 10.840 1.00 88.75 199 MET A CA 1
ATOM 1495 C C . MET A 1 199 ? -13.045 12.734 10.392 1.00 88.75 199 MET A C 1
ATOM 1497 O O . MET A 1 199 ? -13.949 13.187 9.696 1.00 88.75 199 MET A O 1
ATOM 1501 N N . HIS A 1 200 ? -11.944 13.434 10.679 1.00 86.38 200 HIS A N 1
ATOM 1502 C CA . HIS A 1 200 ? -11.758 14.815 10.229 1.00 86.38 200 HIS A CA 1
ATOM 1503 C C . HIS A 1 200 ? -11.886 14.939 8.712 1.00 86.38 200 HIS A C 1
ATOM 1505 O O . HIS A 1 200 ? -12.580 15.822 8.210 1.00 86.38 200 HIS A O 1
ATOM 1511 N N . ARG A 1 201 ? -11.291 14.011 7.957 1.00 83.19 201 ARG A N 1
ATOM 1512 C CA . ARG A 1 201 ? -11.400 14.009 6.496 1.00 83.19 201 ARG A CA 1
ATOM 1513 C C . ARG A 1 201 ? -12.834 13.786 5.996 1.00 83.19 201 ARG A C 1
ATOM 1515 O O . ARG A 1 201 ? -13.214 14.379 4.990 1.00 83.19 201 ARG A O 1
ATOM 1522 N N . GLN A 1 202 ? -13.630 12.963 6.678 1.00 83.44 202 GLN A N 1
ATOM 1523 C CA . GLN A 1 202 ? -15.055 12.781 6.374 1.00 83.44 202 GLN A CA 1
ATOM 1524 C C . GLN A 1 202 ? -15.886 14.022 6.737 1.00 83.44 202 GLN A C 1
ATOM 1526 O O . GLN A 1 202 ? -16.768 14.415 5.976 1.00 83.44 202 GLN A O 1
ATOM 1531 N N . GLU A 1 203 ? -15.600 14.669 7.868 1.00 80.25 203 GLU A N 1
ATOM 1532 C CA . GLU A 1 203 ? -16.329 15.847 8.363 1.00 80.25 203 GLU A CA 1
ATOM 1533 C C . GLU A 1 203 ? -16.079 17.102 7.521 1.00 80.25 203 GLU A C 1
ATOM 1535 O O . GLU A 1 203 ? -17.015 17.851 7.236 1.00 80.25 203 GLU A O 1
ATOM 1540 N N . HIS A 1 204 ? -14.853 17.294 7.024 1.00 70.38 204 HIS A N 1
ATOM 1541 C CA . HIS A 1 204 ? -14.518 18.378 6.092 1.00 70.38 204 HIS A CA 1
ATOM 1542 C C . HIS A 1 204 ? -15.260 18.289 4.740 1.00 70.38 204 HIS A C 1
ATOM 1544 O O . HIS A 1 204 ? -15.165 19.204 3.923 1.00 70.38 204 HIS A O 1
ATOM 1550 N N . ARG A 1 205 ? -16.052 17.231 4.510 1.00 60.44 205 ARG A N 1
ATOM 1551 C CA . ARG A 1 205 ? -16.963 17.069 3.367 1.00 60.44 205 ARG A CA 1
ATOM 1552 C C . ARG A 1 205 ? -18.339 17.718 3.571 1.00 60.44 205 ARG A C 1
ATOM 1554 O O . ARG A 1 205 ? -19.131 17.719 2.633 1.00 60.44 205 ARG A O 1
ATOM 1561 N N . CYS A 1 206 ? -18.657 18.230 4.761 1.00 45.03 206 CYS A N 1
ATOM 1562 C CA . CYS A 1 206 ? -19.957 18.834 5.058 1.00 45.03 206 CYS A CA 1
ATOM 1563 C C . CYS A 1 206 ? -19.885 20.371 4.987 1.00 45.03 206 CYS A C 1
ATOM 1565 O O . CYS A 1 206 ? -19.771 21.022 6.026 1.00 45.03 206 CYS A O 1
ATOM 1567 N N . PRO A 1 207 ? -19.996 21.013 3.804 1.00 45.75 207 PRO A N 1
ATOM 1568 C CA . PRO A 1 207 ? -20.478 22.377 3.786 1.00 45.75 207 PRO A CA 1
ATOM 1569 C C . PRO A 1 207 ? -21.943 22.291 4.204 1.00 45.75 207 PRO A C 1
ATOM 1571 O O . PRO A 1 207 ? -22.788 21.781 3.464 1.00 45.75 207 PRO A O 1
ATOM 1574 N N . THR A 1 208 ? -22.249 22.742 5.419 1.00 42.34 208 THR A N 1
ATOM 1575 C CA . THR A 1 208 ? -23.631 22.995 5.808 1.00 42.34 208 THR A CA 1
ATOM 1576 C C . THR A 1 208 ? -24.268 23.827 4.709 1.00 42.34 208 THR A C 1
ATOM 1578 O O . THR A 1 208 ? -23.790 24.907 4.357 1.00 42.34 208 THR A O 1
ATOM 1581 N N . SER A 1 209 ? -25.325 23.272 4.132 1.00 46.47 209 SER A N 1
ATOM 1582 C CA . SER A 1 209 ? -26.212 23.905 3.178 1.00 46.47 209 SER A CA 1
ATOM 1583 C C . SER A 1 209 ? -26.825 25.161 3.798 1.00 46.47 209 SER A C 1
ATOM 1585 O O . SER A 1 209 ? -27.929 25.122 4.331 1.00 46.47 209 SER A O 1
ATOM 1587 N N . SER A 1 210 ? -26.109 26.278 3.763 1.00 46.75 210 SER A N 1
ATOM 1588 C CA . SER A 1 210 ? -26.655 27.594 4.073 1.00 46.75 210 SER A CA 1
ATOM 1589 C C . SER A 1 210 ? -25.728 28.682 3.540 1.00 46.75 210 SER A C 1
ATOM 1591 O O . SER A 1 210 ? -24.846 29.157 4.243 1.00 46.75 210 SER A O 1
ATOM 1593 N N . GLY A 1 211 ? -25.968 29.057 2.284 1.00 48.66 211 GLY A N 1
ATOM 1594 C CA . GLY A 1 211 ? -25.848 30.430 1.800 1.00 48.66 211 GLY A CA 1
ATOM 1595 C C . GLY A 1 211 ? -24.468 31.091 1.821 1.00 48.66 211 GLY A C 1
ATOM 1596 O O . GLY A 1 211 ? -24.022 31.589 2.844 1.00 48.66 211 GLY A O 1
ATOM 1597 N N . GLY A 1 212 ? -23.922 31.296 0.622 1.00 44.22 212 GLY A N 1
ATOM 1598 C CA . GLY A 1 212 ? -23.126 32.488 0.336 1.00 44.22 212 GLY A CA 1
ATOM 1599 C C . GLY A 1 212 ? -21.641 32.251 0.084 1.00 44.22 212 GLY A C 1
ATOM 1600 O O . GLY A 1 212 ? -20.881 31.974 0.996 1.00 44.22 212 GLY A O 1
ATOM 1601 N N . ALA A 1 213 ? -21.270 32.482 -1.177 1.00 44.69 213 ALA A N 1
ATOM 1602 C CA . ALA A 1 213 ? -19.994 33.017 -1.646 1.00 44.69 213 ALA A CA 1
ATOM 1603 C C . ALA A 1 213 ? -18.680 32.287 -1.286 1.00 44.69 213 ALA A C 1
ATOM 1605 O O . ALA A 1 213 ? -18.173 32.346 -0.176 1.00 44.69 213 ALA A O 1
ATOM 1606 N N . GLN A 1 214 ? -18.068 31.756 -2.351 1.00 49.09 214 GLN A N 1
ATOM 1607 C CA . GLN A 1 214 ? -16.625 31.734 -2.609 1.00 49.09 214 GLN A CA 1
ATOM 1608 C C . GLN A 1 214 ? -15.719 31.253 -1.462 1.00 49.09 214 GLN A C 1
ATOM 1610 O O . GLN A 1 214 ? -15.115 32.041 -0.741 1.00 49.09 214 GLN A O 1
ATOM 1615 N N . SER A 1 215 ? -15.455 29.949 -1.440 1.00 43.69 215 SER A N 1
ATOM 1616 C CA . SER A 1 215 ? -14.098 29.483 -1.173 1.00 43.69 215 SER A CA 1
ATOM 1617 C C . SER A 1 215 ? -13.755 28.372 -2.160 1.00 43.69 215 SER A C 1
ATOM 1619 O O . SER A 1 215 ? -14.472 27.384 -2.307 1.00 43.69 215 SER A O 1
ATOM 1621 N N . SER A 1 216 ? -12.655 28.547 -2.886 1.00 44.16 216 SER A N 1
ATOM 1622 C CA . SER A 1 216 ? -11.953 27.479 -3.596 1.00 44.16 216 SER A CA 1
ATOM 1623 C C . SER A 1 216 ? -11.283 26.560 -2.568 1.00 44.16 216 SER A C 1
ATOM 1625 O O . SER A 1 216 ? -10.060 26.454 -2.516 1.00 44.16 216 SER A O 1
ATOM 1627 N N . SER A 1 217 ? -12.077 25.983 -1.666 1.00 46.41 217 SER A N 1
ATOM 1628 C CA . SER A 1 217 ? -11.606 24.991 -0.712 1.00 46.41 217 SER A CA 1
ATOM 1629 C C . SER A 1 217 ? -11.470 23.684 -1.477 1.00 46.41 217 SER A C 1
ATOM 1631 O O . SER A 1 217 ? -12.464 23.104 -1.915 1.00 46.41 217 SER A O 1
ATOM 1633 N N . GLU A 1 218 ? -10.225 23.270 -1.704 1.00 51.22 218 GLU A N 1
ATOM 1634 C CA . GLU A 1 218 ? -9.885 21.933 -2.181 1.00 51.22 218 GLU A CA 1
ATOM 1635 C C . GLU A 1 218 ? -10.589 20.917 -1.275 1.00 51.22 218 GLU A C 1
ATOM 1637 O O . GLU A 1 218 ? -10.226 20.722 -0.117 1.00 51.22 218 GLU A O 1
ATOM 1642 N N . THR A 1 219 ? -11.677 20.336 -1.772 1.00 56.16 219 THR A N 1
ATOM 1643 C CA . THR A 1 219 ? -12.455 19.345 -1.034 1.00 56.16 219 THR A CA 1
ATOM 1644 C C . THR A 1 219 ? -11.805 17.989 -1.261 1.00 56.16 219 THR A C 1
ATOM 1646 O O . THR A 1 219 ? -11.774 17.473 -2.378 1.00 56.16 219 THR A O 1
ATOM 1649 N N . PHE A 1 220 ? -11.242 17.411 -0.201 1.00 65.50 220 PHE A N 1
ATOM 1650 C CA . PHE A 1 220 ? -10.641 16.081 -0.265 1.00 65.50 220 PHE A CA 1
ATOM 1651 C C . PHE A 1 220 ? -11.725 15.020 -0.442 1.00 65.50 220 PHE A C 1
ATOM 1653 O O . PHE A 1 220 ? -12.785 15.116 0.187 1.00 65.50 220 PHE A O 1
ATOM 1660 N N . PRO A 1 221 ? -11.495 13.984 -1.270 1.00 66.44 221 PRO A N 1
ATOM 1661 C CA . PRO A 1 221 ? -12.467 12.916 -1.395 1.00 66.44 221 PRO A CA 1
ATOM 1662 C C . PRO A 1 221 ? -12.580 12.178 -0.057 1.00 66.44 221 PRO A C 1
ATOM 1664 O O . PRO A 1 221 ? -11.572 11.858 0.579 1.00 66.44 221 PRO A O 1
ATOM 1667 N N . ALA A 1 222 ? -13.815 11.922 0.361 1.00 76.06 222 ALA A N 1
ATOM 1668 C CA . ALA A 1 222 ? -14.133 11.069 1.495 1.00 76.06 222 ALA A CA 1
ATOM 1669 C C . ALA A 1 222 ? -13.632 9.633 1.276 1.00 76.06 222 ALA A C 1
ATOM 1671 O O . ALA A 1 222 ? -13.477 9.190 0.135 1.00 76.06 222 ALA A O 1
ATOM 1672 N N . PHE A 1 223 ? -13.430 8.895 2.370 1.00 79.06 223 PHE A N 1
ATOM 1673 C CA . PHE A 1 223 ? -13.242 7.451 2.278 1.00 79.06 223 PHE A CA 1
ATOM 1674 C C . PHE A 1 223 ? -14.543 6.796 1.810 1.00 79.06 223 PHE A C 1
ATOM 1676 O O . PHE A 1 223 ? -15.606 7.008 2.397 1.00 79.06 223 PHE A O 1
ATOM 1683 N N . GLU A 1 224 ? -14.437 6.008 0.747 1.00 83.44 224 GLU A N 1
ATOM 1684 C CA . GLU A 1 224 ? -15.493 5.123 0.253 1.00 83.44 224 GLU A CA 1
ATOM 1685 C C . GLU A 1 224 ? -15.401 3.758 0.945 1.00 83.44 224 GLU A C 1
ATOM 1687 O O . GLU A 1 224 ? -16.424 3.114 1.170 1.00 83.44 224 GLU A O 1
ATOM 1692 N N . TYR A 1 225 ? -14.187 3.356 1.340 1.00 82.06 225 TYR A N 1
ATOM 1693 C CA . TYR A 1 225 ? -13.930 2.121 2.064 1.00 82.06 225 TYR A CA 1
ATOM 1694 C C . TYR A 1 225 ? -12.735 2.264 3.015 1.00 82.06 225 TYR A C 1
ATOM 1696 O O . TYR A 1 225 ? -11.634 2.648 2.627 1.00 82.06 225 TYR A O 1
ATOM 1704 N N . LEU A 1 226 ? -12.916 1.909 4.277 1.00 85.31 226 LEU A N 1
ATOM 1705 C CA . LEU A 1 226 ? -11.826 1.702 5.220 1.00 85.31 226 LEU A CA 1
ATOM 1706 C C . LEU A 1 226 ? -12.103 0.409 5.963 1.00 85.31 226 LEU A C 1
ATOM 1708 O O . LEU A 1 226 ? -13.143 0.282 6.599 1.00 85.31 226 LEU A O 1
ATOM 1712 N N . ASP A 1 227 ? -11.169 -0.527 5.917 1.00 85.81 227 ASP A N 1
ATOM 1713 C CA . ASP A 1 227 ? -11.311 -1.799 6.613 1.00 85.81 227 ASP A CA 1
ATOM 1714 C C . ASP A 1 227 ? -10.122 -2.018 7.528 1.00 85.81 227 ASP A C 1
ATOM 1716 O O . ASP A 1 227 ? -9.008 -2.289 7.085 1.00 85.81 227 ASP A O 1
ATOM 1720 N N . LEU A 1 228 ? -10.369 -1.851 8.821 1.00 82.69 228 LEU A N 1
ATOM 1721 C CA . LEU A 1 228 ? -9.396 -1.983 9.887 1.00 82.69 228 LEU A CA 1
ATOM 1722 C C . LEU A 1 228 ? -9.810 -3.172 10.755 1.00 82.69 228 LEU A C 1
ATOM 1724 O O . LEU A 1 228 ? -10.523 -3.029 11.751 1.00 82.69 228 LEU A O 1
ATOM 1728 N N . LYS A 1 229 ? -9.363 -4.363 10.342 1.00 80.00 229 LYS A N 1
ATOM 1729 C CA . LYS A 1 229 ? -9.490 -5.607 11.111 1.00 80.00 229 LYS A CA 1
ATOM 1730 C C . LYS A 1 229 ? -8.175 -5.889 11.814 1.00 80.00 229 LYS A C 1
ATOM 1732 O O . LYS A 1 229 ? -7.338 -6.641 11.310 1.00 80.00 229 LYS A O 1
ATOM 1737 N N . ALA A 1 230 ? -7.999 -5.229 12.951 1.00 70.19 230 ALA A N 1
ATOM 1738 C CA . ALA A 1 230 ? -6.801 -5.339 13.759 1.00 70.19 230 ALA A CA 1
ATOM 1739 C C . ALA A 1 230 ? -6.916 -6.529 14.711 1.00 70.19 230 ALA A C 1
ATOM 1741 O O . ALA A 1 230 ? -7.908 -6.686 15.427 1.00 70.19 230 ALA A O 1
ATOM 1742 N N . VAL A 1 231 ? -5.876 -7.352 14.739 1.00 68.44 231 VAL A N 1
ATOM 1743 C CA . VAL A 1 231 ? -5.692 -8.354 15.785 1.00 68.44 231 VAL A CA 1
ATOM 1744 C C . VAL A 1 231 ? -4.967 -7.674 16.949 1.00 68.44 231 VAL A C 1
ATOM 1746 O O . VAL A 1 231 ? -3.813 -7.271 16.795 1.00 68.44 231 VAL A O 1
ATOM 1749 N N . THR A 1 232 ? -5.658 -7.503 18.077 1.00 65.88 232 THR A N 1
ATOM 1750 C CA . THR A 1 232 ? -5.165 -6.803 19.275 1.00 65.88 232 THR A CA 1
ATOM 1751 C C . THR A 1 232 ? -4.997 -7.767 20.444 1.00 65.88 232 THR A C 1
ATOM 1753 O O . THR A 1 232 ? -5.769 -8.720 20.594 1.00 65.88 232 THR A O 1
ATOM 1756 N N . ASP A 1 233 ? -4.017 -7.489 21.297 1.00 68.19 233 ASP A N 1
ATOM 1757 C CA . ASP A 1 233 ? -3.862 -8.174 22.578 1.00 68.19 233 ASP A CA 1
ATOM 1758 C C . ASP A 1 233 ? -5.100 -7.914 23.473 1.00 68.19 233 ASP A C 1
ATOM 1760 O O . ASP A 1 233 ? -5.616 -6.787 23.479 1.00 68.19 233 ASP A O 1
ATOM 1764 N N . PRO A 1 234 ? -5.635 -8.922 24.190 1.00 65.00 234 PRO A N 1
ATOM 1765 C CA . PRO A 1 234 ? -6.725 -8.731 25.150 1.00 65.00 234 PRO A CA 1
ATOM 1766 C C . PRO A 1 234 ? -6.487 -7.641 26.193 1.00 65.00 234 PRO A C 1
ATOM 1768 O O . PRO A 1 234 ? -7.446 -6.939 26.532 1.00 65.00 234 PRO A O 1
ATOM 1771 N N . ASP A 1 235 ? -5.248 -7.447 26.639 1.00 65.50 235 ASP A N 1
ATOM 1772 C CA . ASP A 1 235 ? -4.908 -6.423 27.630 1.00 65.50 235 ASP A CA 1
ATOM 1773 C C . ASP A 1 235 ? -4.840 -5.012 27.016 1.00 65.50 235 ASP A C 1
ATOM 1775 O O . ASP A 1 235 ? -4.899 -4.008 27.727 1.00 65.50 235 ASP A O 1
ATOM 1779 N N . GLU A 1 236 ? -4.792 -4.918 25.684 1.00 65.94 236 GLU A N 1
ATOM 1780 C CA . GLU A 1 236 ? -4.695 -3.666 24.927 1.00 65.94 236 GLU A CA 1
ATOM 1781 C C . GLU A 1 236 ? -5.996 -3.285 24.209 1.00 65.94 236 GLU A C 1
ATOM 1783 O O . GLU A 1 236 ? -5.991 -2.467 23.280 1.00 65.94 236 GLU A O 1
ATOM 1788 N N . ARG A 1 237 ? -7.138 -3.841 24.644 1.00 66.50 237 ARG A N 1
ATOM 1789 C CA . ARG A 1 237 ? -8.448 -3.441 24.116 1.00 66.50 237 ARG A CA 1
ATOM 1790 C C . ARG A 1 237 ? -8.598 -1.926 24.154 1.00 66.50 237 ARG A C 1
ATOM 1792 O O . ARG A 1 237 ? -8.508 -1.278 25.196 1.00 66.50 237 ARG A O 1
ATOM 1799 N N . ILE A 1 238 ? -8.881 -1.367 22.987 1.00 69.06 238 ILE A N 1
ATOM 1800 C CA . ILE A 1 238 ? -8.980 0.074 22.828 1.00 69.06 238 ILE A CA 1
ATOM 1801 C C . ILE A 1 238 ? -10.322 0.526 23.371 1.00 69.06 238 ILE A C 1
ATOM 1803 O O . ILE A 1 238 ? -11.370 0.271 22.778 1.00 69.06 238 ILE A O 1
ATOM 1807 N N . ALA A 1 239 ? -10.288 1.271 24.468 1.00 78.44 239 ALA A N 1
ATOM 1808 C CA . ALA A 1 239 ? -11.400 2.132 24.817 1.00 78.44 239 ALA A CA 1
ATOM 1809 C C . ALA A 1 239 ? -11.421 3.300 23.822 1.00 78.44 239 ALA A C 1
ATOM 1811 O O . ALA A 1 239 ? -10.692 4.281 23.978 1.00 78.44 239 ALA A O 1
ATOM 1812 N N . LEU A 1 240 ? -12.221 3.175 22.761 1.00 83.06 240 LEU A N 1
ATOM 1813 C CA . LEU A 1 240 ? -12.435 4.288 21.844 1.00 83.06 240 LEU A CA 1
ATOM 1814 C C . LEU A 1 240 ? -13.112 5.443 22.598 1.00 83.06 240 LEU A C 1
ATOM 1816 O O . LEU A 1 240 ? -14.084 5.205 23.325 1.00 83.06 240 LEU A O 1
ATOM 1820 N N . PRO A 1 241 ? -12.658 6.694 22.403 1.00 89.12 241 PRO A N 1
ATOM 1821 C CA . PRO A 1 241 ? -13.407 7.867 22.826 1.00 89.12 241 PRO A CA 1
ATOM 1822 C C . PRO A 1 241 ? -14.868 7.774 22.373 1.00 89.12 241 PRO A C 1
ATOM 1824 O O . PRO A 1 241 ? -15.159 7.333 21.258 1.00 89.12 241 PRO A O 1
ATOM 1827 N N . ARG A 1 242 ? -15.797 8.201 23.237 1.00 87.62 242 ARG A N 1
ATOM 1828 C CA . ARG A 1 242 ? -17.244 8.105 22.977 1.00 87.62 242 ARG A CA 1
ATOM 1829 C C . ARG A 1 242 ? -17.633 8.734 21.639 1.00 87.62 242 ARG A C 1
ATOM 1831 O O . ARG A 1 242 ? -18.465 8.179 20.932 1.00 87.62 242 ARG A O 1
ATOM 1838 N N . GLU A 1 243 ? -17.021 9.862 21.302 1.00 88.81 243 GLU A N 1
ATOM 1839 C CA . GLU A 1 243 ? -17.229 10.582 20.042 1.00 88.81 243 GLU A CA 1
ATOM 1840 C C . GLU A 1 243 ? -16.896 9.707 18.829 1.00 88.81 243 GLU A C 1
ATOM 1842 O O . GLU A 1 243 ? -17.759 9.502 17.980 1.00 88.81 243 GLU A O 1
ATOM 1847 N N . LEU A 1 244 ? -15.707 9.095 18.806 1.00 87.25 244 LEU A N 1
ATOM 1848 C CA . LEU A 1 244 ? -15.289 8.186 17.734 1.00 87.25 244 LEU A CA 1
ATOM 1849 C C . LEU A 1 244 ? -16.177 6.946 17.644 1.00 87.25 244 LEU A C 1
ATOM 1851 O O . LEU A 1 244 ? -16.513 6.513 16.547 1.00 87.25 244 LEU A O 1
ATOM 1855 N N . SER A 1 245 ? -16.586 6.388 18.785 1.00 86.94 245 SER A N 1
ATOM 1856 C CA . SER A 1 245 ? -17.489 5.232 18.822 1.00 86.94 245 SER A CA 1
ATOM 1857 C C . SER A 1 245 ? -18.867 5.559 18.231 1.00 86.94 245 SER A C 1
ATOM 1859 O O . SER A 1 245 ? -19.373 4.825 17.382 1.00 86.94 245 SER A O 1
ATOM 1861 N N . MET A 1 246 ? -19.455 6.700 18.613 1.00 88.19 246 MET A N 1
ATOM 1862 C CA . MET A 1 246 ? -20.724 7.167 18.043 1.00 88.19 246 MET A CA 1
ATOM 1863 C C . MET A 1 246 ? -20.591 7.495 16.555 1.00 88.19 246 MET A C 1
ATOM 1865 O O . MET A 1 246 ? -21.476 7.148 15.776 1.00 88.19 246 MET A O 1
ATOM 1869 N N . TRP A 1 247 ? -19.495 8.145 16.156 1.00 91.25 247 TRP A N 1
ATOM 1870 C CA . TRP A 1 247 ? -19.226 8.452 14.757 1.00 91.25 247 TRP A CA 1
ATOM 1871 C C . TRP A 1 247 ? -19.128 7.172 13.924 1.00 91.25 247 TRP A C 1
ATOM 1873 O O . TRP A 1 247 ? -19.856 7.065 12.939 1.00 91.25 247 TRP A O 1
ATOM 1883 N N . LEU A 1 248 ? -18.330 6.187 14.358 1.00 87.62 248 LEU A N 1
ATOM 1884 C CA . LEU A 1 248 ? -18.170 4.882 13.702 1.00 87.62 248 LEU A CA 1
ATOM 1885 C C . LEU A 1 248 ? -19.495 4.140 13.539 1.00 87.62 248 LEU A C 1
ATOM 1887 O O . LEU A 1 248 ? -19.733 3.559 12.486 1.00 87.62 248 LEU A O 1
ATOM 1891 N N . HIS A 1 249 ? -20.373 4.180 14.545 1.00 86.38 249 HIS A N 1
ATOM 1892 C CA . HIS A 1 249 ? -21.684 3.528 14.467 1.00 86.38 249 HIS A CA 1
ATOM 1893 C C . HIS A 1 249 ? -22.561 4.080 13.331 1.00 86.38 249 HIS A C 1
ATOM 1895 O O . HIS A 1 249 ? -23.416 3.371 12.808 1.00 86.38 249 HIS A O 1
ATOM 1901 N N . ASN A 1 250 ? -22.320 5.328 12.923 1.00 86.00 250 ASN A N 1
ATOM 1902 C CA . ASN A 1 250 ? -23.027 5.981 11.826 1.00 86.00 250 ASN A CA 1
ATOM 1903 C C . ASN A 1 250 ? -22.312 5.833 10.469 1.00 86.00 250 ASN A C 1
ATOM 1905 O O . ASN A 1 250 ? -22.810 6.352 9.470 1.00 86.00 250 ASN A O 1
ATOM 1909 N N . GLN A 1 251 ? -21.157 5.160 10.406 1.00 85.75 251 GLN A N 1
ATOM 1910 C CA . GLN A 1 251 ? -20.410 4.967 9.162 1.00 85.75 251 GLN A CA 1
ATOM 1911 C C . GLN A 1 251 ? -20.763 3.633 8.500 1.00 85.75 251 GLN A C 1
ATOM 1913 O O . GLN A 1 251 ? -20.643 2.573 9.104 1.00 85.75 251 GLN A O 1
ATOM 1918 N N . THR A 1 252 ? -21.119 3.671 7.214 1.00 82.81 252 THR A N 1
ATOM 1919 C CA . THR A 1 252 ? -21.290 2.459 6.388 1.00 82.81 252 THR A CA 1
ATOM 1920 C C . THR A 1 252 ? -20.027 2.085 5.617 1.00 82.81 252 THR A C 1
ATOM 1922 O O . THR A 1 252 ? -19.862 0.934 5.237 1.00 82.81 252 THR A O 1
ATOM 1925 N N . ALA A 1 253 ? -19.151 3.062 5.368 1.00 81.38 253 ALA A N 1
ATOM 1926 C CA . ALA A 1 253 ? -17.917 2.908 4.597 1.00 81.38 253 ALA A CA 1
ATOM 1927 C C . ALA A 1 253 ? -16.724 2.436 5.443 1.00 81.38 253 ALA A C 1
ATOM 1929 O O . ALA A 1 253 ? -15.676 2.099 4.898 1.00 81.38 253 ALA A O 1
ATOM 1930 N N . ILE A 1 254 ? -16.845 2.460 6.773 1.00 85.31 254 ILE A N 1
ATOM 1931 C CA . ILE A 1 254 ? -15.738 2.192 7.690 1.00 85.31 254 ILE A CA 1
ATOM 1932 C C . ILE A 1 254 ? -16.063 0.950 8.512 1.00 85.31 254 ILE A C 1
ATOM 1934 O O . ILE A 1 254 ? -16.937 0.957 9.374 1.00 85.31 254 ILE A O 1
ATOM 1938 N N . HIS A 1 255 ? -15.321 -0.117 8.249 1.00 85.62 255 HIS A N 1
ATOM 1939 C CA . HIS A 1 255 ? -15.368 -1.367 8.981 1.00 85.62 255 HIS A CA 1
ATOM 1940 C C . HIS A 1 255 ? -14.220 -1.400 9.985 1.00 85.62 255 HIS A C 1
ATOM 1942 O O . HIS A 1 255 ? -13.059 -1.569 9.625 1.00 85.62 255 HIS A O 1
ATOM 1948 N N . PHE A 1 256 ? -14.550 -1.244 11.264 1.00 85.31 256 PHE A N 1
ATOM 1949 C CA . PHE A 1 256 ? -13.598 -1.378 12.358 1.00 85.31 256 PHE A CA 1
ATOM 1950 C C . PHE A 1 256 ? -13.946 -2.612 13.182 1.00 85.31 256 PHE A C 1
ATOM 1952 O O . PHE A 1 256 ? -15.020 -2.679 13.781 1.00 85.31 256 PHE A O 1
ATOM 1959 N N . VAL A 1 257 ? -13.051 -3.599 13.202 1.00 81.19 257 VAL A N 1
ATOM 1960 C CA . VAL A 1 257 ? -13.228 -4.818 13.998 1.00 81.19 257 VAL A CA 1
ATOM 1961 C C . VAL A 1 257 ? -11.936 -5.126 14.736 1.00 81.19 257 VAL A C 1
ATOM 1963 O O . VAL A 1 257 ? -10.872 -5.229 14.130 1.00 81.19 257 VAL A O 1
ATOM 1966 N N . GLN A 1 258 ? -12.045 -5.308 16.049 1.00 74.38 258 GLN A N 1
ATOM 1967 C CA . GLN A 1 258 ? -10.933 -5.734 16.888 1.00 74.38 258 GLN A CA 1
ATOM 1968 C C . GLN A 1 258 ? -11.110 -7.200 17.252 1.00 74.38 258 GLN A C 1
ATOM 1970 O O . GLN A 1 258 ? -12.087 -7.575 17.903 1.00 74.38 258 GLN A O 1
ATOM 1975 N N . TYR A 1 259 ? -10.164 -8.024 16.820 1.00 74.62 259 TYR A N 1
ATOM 1976 C CA . TYR A 1 259 ? -10.114 -9.430 17.190 1.00 74.62 259 TYR A CA 1
ATOM 1977 C C . TYR A 1 259 ? -9.186 -9.594 18.381 1.00 74.62 259 TYR A C 1
ATOM 1979 O O . TYR A 1 259 ? -8.073 -9.071 18.379 1.00 74.62 259 TYR A O 1
ATOM 1987 N N . LEU A 1 260 ? -9.641 -10.346 19.380 1.00 66.12 260 LEU A N 1
ATOM 1988 C CA . LEU A 1 260 ? -8.761 -10.802 20.442 1.00 66.12 260 LEU A CA 1
ATOM 1989 C C . LEU A 1 260 ? -7.915 -11.961 19.927 1.00 66.12 260 LEU A C 1
ATOM 1991 O O . LEU A 1 260 ? -8.462 -12.927 19.391 1.00 66.12 260 LEU A O 1
ATOM 1995 N N . LEU A 1 261 ? -6.600 -11.893 20.139 1.00 65.56 261 LEU A N 1
ATOM 1996 C CA . LEU A 1 261 ? -5.779 -13.100 20.118 1.00 65.56 261 LEU A CA 1
ATOM 1997 C C . LEU A 1 261 ? -6.260 -13.993 21.256 1.00 65.56 261 LEU A C 1
ATOM 1999 O O . LEU A 1 261 ? -5.934 -13.765 22.418 1.00 65.56 261 LEU A O 1
ATOM 2003 N N . HIS A 1 262 ? -7.047 -15.014 20.931 1.00 58.50 262 HIS A N 1
ATOM 2004 C CA . HIS A 1 262 ? -7.130 -16.164 21.811 1.00 58.50 262 HIS A CA 1
ATOM 2005 C C . HIS A 1 262 ? -5.775 -16.857 21.727 1.00 58.50 262 HIS A C 1
ATOM 2007 O O . HIS A 1 262 ? -5.483 -17.563 20.763 1.00 58.50 262 HIS A O 1
ATOM 2013 N N . THR A 1 263 ? -4.915 -16.595 22.708 1.00 54.06 263 THR A N 1
ATOM 2014 C CA . THR A 1 263 ? -3.768 -17.447 22.986 1.00 54.06 263 THR A CA 1
ATOM 2015 C C . THR A 1 263 ? -4.321 -18.825 23.327 1.00 54.06 263 THR A C 1
ATOM 2017 O O . THR A 1 263 ? -4.702 -19.106 24.459 1.00 54.06 263 THR A O 1
ATOM 2020 N N . GLU A 1 264 ? -4.391 -19.712 22.336 1.00 48.97 264 GLU A N 1
ATOM 2021 C CA . GLU A 1 264 ? -4.441 -21.151 22.588 1.00 48.97 264 GLU A CA 1
ATOM 2022 C C . GLU A 1 264 ? -3.070 -21.612 23.111 1.00 48.97 264 GLU A C 1
ATOM 2024 O O . GLU A 1 264 ? -2.395 -22.453 22.527 1.00 48.97 264 GLU A O 1
ATOM 2029 N N . GLU A 1 265 ? -2.618 -21.030 24.221 1.00 49.09 265 GLU A N 1
ATOM 2030 C CA . GLU A 1 265 ? -1.506 -21.554 24.997 1.00 49.09 265 GLU A CA 1
ATOM 2031 C C . GLU A 1 265 ? -2.091 -22.347 26.164 1.00 49.09 265 GLU A C 1
ATOM 2033 O O . GLU A 1 265 ? -2.518 -21.792 27.174 1.00 49.09 265 GLU A O 1
ATOM 2038 N N . GLY A 1 266 ? -2.119 -23.675 26.009 1.00 49.16 266 GLY A N 1
ATOM 2039 C CA . GLY A 1 266 ? -2.196 -24.579 27.155 1.00 49.16 266 GLY A CA 1
ATOM 2040 C C . GLY A 1 266 ? -3.169 -25.747 27.055 1.00 49.16 266 GLY A C 1
ATOM 2041 O O . GLY A 1 266 ? -4.015 -25.868 27.934 1.00 49.16 266 GLY A O 1
ATOM 2042 N N . ARG A 1 267 ? -3.009 -26.648 26.071 1.00 41.31 267 ARG A N 1
ATOM 2043 C CA . ARG A 1 267 ? -3.261 -28.099 26.239 1.00 41.31 267 ARG A CA 1
ATOM 2044 C C . ARG A 1 267 ? -2.430 -28.927 25.250 1.00 41.31 267 ARG A C 1
ATOM 2046 O O . ARG A 1 267 ? -2.980 -29.407 24.269 1.00 41.31 267 ARG A O 1
ATOM 2053 N N . HIS A 1 268 ? -1.145 -29.125 25.530 1.00 40.44 268 HIS A N 1
ATOM 2054 C CA . HIS A 1 268 ? -0.414 -30.343 25.161 1.00 40.44 268 HIS A CA 1
ATOM 2055 C C . HIS A 1 268 ? 0.709 -30.592 26.161 1.00 40.44 268 HIS A C 1
ATOM 2057 O O . HIS A 1 268 ? 1.376 -29.605 26.541 1.00 40.44 268 HIS A O 1
#

pLDDT: mean 77.19, std 17.68, range [31.41, 97.44]